Protein AF-A0A0S8KCH9-F1 (afdb_monomer_lite)

Foldseek 3Di:
DDCPQAFDFDAQQAAPRHTWTWAGPFKDWPVVDKDALPPPFFFWKKWKKKFWAAQQFAAAFWWWFKFLDPVDRDLLGTWGWTQHCPDPHRAIFTGHDNPVLVCRARGHGFKHFDRGHHRFMKMKMWIWTDDDLQKTKIKIWIFTADSVRDTDDTRIIGIDGMLVPFPCDHNGRRDRSSNRPRPIMTIMIHRNDNDRNRMGDTDMDGDTHDQADKAAEAWEEADAWDTWAWPPQEDVSDDGRIYHQQDKIKTADTGGDPQKFF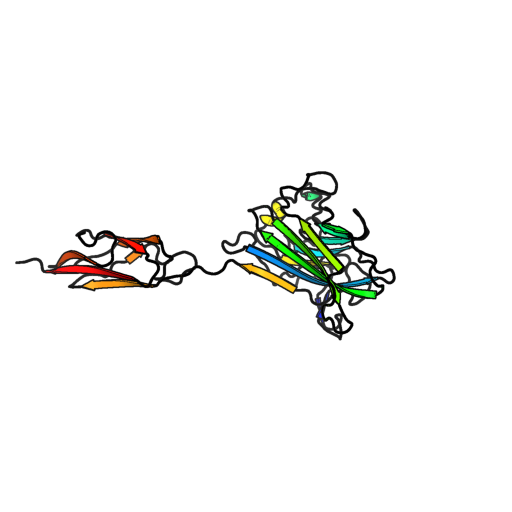QAKPQFPGRRDRDRITIHRHHPYHTYMYTYMDGDDD

Sequence (298 aa):
MTDDNGSNVEAGIGVAGSTGVADGQWIFTWVAQPFDWNAADFVGVNFQADFQTDGSGHFDDDRVGWMIRDDDNSSDHIFGVQMDPGGSGYNIEAYWDGDTFGDDGGRTSIVDLPTLSANAWYRLRAEITKLTATSARIDVSLTELDGSGNPGAVVASGSIPDTDLLPDTPGEEIPNPGYFTATTIWPAYKNYQAIAGAADNACYEVVTSAPPTCYALTLGHTGQGSDPLATPANSTGCAAGEYVSGEEIQLSGAVPDAGWHIDSWTGTDNDSSTADSNTVTMPASAHAAAVNYTEIPP

Secondary structure (DSSP, 8-state):
----SS--EEETSSGGG-EEE---SS-EE-TTS-B-TT-TTEEEEEEEEEEE--TTS---SEEEEEES-SS---GGGEEEEEEESSTT-SEEEEEEEETTTTEEEE--EEEE---PPTT-EEEEEEEEEE-SSS-EEEEEEEEEE-TTS-EEEEEEEEEES-GGGS--BTTBPPPPTHHHH-S-BEEEEE--SSSTT-EEEEEEEEEEPPPPPEEEEEEEEESSBPPPEEESSS-TTSPTTEEETT-EEEEE---BPTTEEEEEEESSTTTT--SS-EEEE--SS-EEEEEEEEEPP-

Structure (mmCIF, N/CA/C/O backbone):
data_AF-A0A0S8KCH9-F1
#
_entry.id   AF-A0A0S8KCH9-F1
#
loop_
_atom_site.group_PDB
_atom_site.id
_atom_site.type_symbol
_atom_site.label_atom_id
_atom_site.label_alt_id
_atom_site.label_comp_id
_atom_site.labe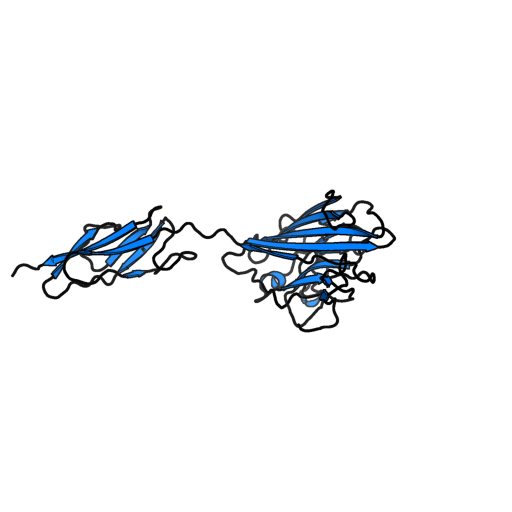l_asym_id
_atom_site.label_entity_id
_atom_site.label_seq_id
_atom_site.pdbx_PDB_ins_code
_atom_site.Cartn_x
_atom_site.Cartn_y
_atom_site.Cartn_z
_atom_site.occupancy
_atom_site.B_iso_or_equiv
_atom_site.auth_seq_id
_atom_site.auth_comp_id
_atom_site.auth_asym_id
_atom_site.auth_atom_id
_atom_site.pdbx_PDB_model_num
ATOM 1 N N . MET A 1 1 ? -12.793 1.872 -18.825 1.00 43.81 1 MET A N 1
ATOM 2 C CA . MET A 1 1 ? -12.414 2.285 -20.188 1.00 43.81 1 MET A CA 1
ATOM 3 C C . MET A 1 1 ? -12.982 3.670 -20.396 1.00 43.81 1 MET A C 1
ATOM 5 O O . MET A 1 1 ? -14.180 3.792 -20.621 1.00 43.81 1 MET A O 1
ATOM 9 N N . THR A 1 2 ? -12.128 4.669 -20.255 1.00 38.78 2 THR A N 1
ATOM 10 C CA . THR A 1 2 ? -12.215 5.948 -20.958 1.00 38.78 2 THR A CA 1
ATOM 11 C C . THR A 1 2 ? -10.880 6.064 -21.683 1.00 38.78 2 THR A C 1
ATOM 13 O O . THR A 1 2 ? -9.823 5.851 -21.095 1.00 38.78 2 THR A O 1
ATOM 16 N N . ASP A 1 3 ? -10.975 6.179 -22.999 1.00 49.19 3 ASP A N 1
ATOM 17 C CA . ASP A 1 3 ? -9.914 6.162 -23.994 1.00 49.19 3 ASP A CA 1
ATOM 18 C C . ASP A 1 3 ? -9.454 7.594 -24.274 1.00 49.19 3 ASP A C 1
ATOM 20 O O . ASP A 1 3 ? -9.648 8.125 -25.363 1.00 49.19 3 ASP A O 1
ATOM 24 N N . ASP A 1 4 ? -8.821 8.243 -23.301 1.00 43.50 4 ASP A N 1
ATOM 25 C CA . ASP A 1 4 ? -8.231 9.564 -23.532 1.00 43.50 4 ASP A CA 1
ATOM 26 C C . ASP A 1 4 ? -6.887 9.439 -24.253 1.00 43.50 4 ASP A C 1
ATOM 28 O O . ASP A 1 4 ? -5.846 9.730 -23.679 1.00 43.50 4 ASP A O 1
ATOM 32 N N . ASN A 1 5 ? -6.893 8.970 -25.509 1.00 47.81 5 ASN A N 1
ATOM 33 C CA . ASN A 1 5 ? -5.774 8.980 -26.471 1.00 47.81 5 ASN A CA 1
ATOM 34 C C . ASN A 1 5 ? -4.389 8.476 -25.987 1.00 47.81 5 ASN A C 1
ATOM 36 O O . ASN A 1 5 ? -3.420 8.597 -26.737 1.00 47.81 5 ASN A O 1
ATOM 40 N N . GLY A 1 6 ? -4.263 7.938 -24.775 1.00 53.25 6 GLY A N 1
ATOM 41 C CA . GLY A 1 6 ? -3.028 7.436 -24.189 1.00 53.25 6 GLY A CA 1
ATOM 42 C C . GLY A 1 6 ? -2.731 6.000 -24.571 1.00 53.25 6 GLY A C 1
ATOM 43 O O . GLY A 1 6 ? -3.467 5.376 -25.338 1.00 53.25 6 GLY A O 1
ATOM 44 N N . SER A 1 7 ? -1.621 5.493 -24.035 1.00 57.47 7 SER A N 1
ATOM 45 C CA . SER A 1 7 ? -1.246 4.082 -24.143 1.00 57.47 7 SER A CA 1
ATOM 46 C C . SER A 1 7 ? -2.452 3.203 -23.758 1.00 57.47 7 SER A C 1
ATOM 48 O O . SER A 1 7 ? -3.098 3.444 -22.738 1.00 57.47 7 SER A O 1
ATOM 50 N N . ASN A 1 8 ? -2.805 2.209 -24.576 1.00 65.00 8 ASN A N 1
ATOM 51 C CA . ASN A 1 8 ? -3.964 1.335 -24.342 1.00 65.00 8 ASN A CA 1
ATOM 52 C C . ASN A 1 8 ? -3.518 -0.085 -23.999 1.00 65.00 8 ASN A C 1
ATOM 54 O O . ASN A 1 8 ? -2.511 -0.569 -24.506 1.00 65.00 8 ASN A O 1
ATOM 58 N N . VAL A 1 9 ? -4.293 -0.791 -23.176 1.00 67.50 9 VAL A N 1
ATOM 59 C CA . VAL A 1 9 ? -4.067 -2.224 -22.948 1.00 67.50 9 VAL A CA 1
ATOM 60 C C . VAL A 1 9 ? -4.644 -3.006 -24.122 1.00 67.50 9 VAL A C 1
ATOM 62 O O . VAL A 1 9 ? -5.864 -3.057 -24.298 1.00 67.50 9 VAL A O 1
ATOM 65 N N . GLU A 1 10 ? -3.779 -3.634 -24.914 1.00 67.69 10 GLU A N 1
ATOM 66 C CA . GLU A 1 10 ? -4.179 -4.385 -26.105 1.00 67.69 10 GLU A CA 1
ATOM 67 C C . GLU A 1 10 ? -3.773 -5.857 -25.989 1.00 67.69 10 GLU A C 1
ATOM 69 O O . GLU A 1 10 ? -2.685 -6.213 -25.537 1.00 67.69 10 GLU A O 1
ATOM 74 N N . ALA A 1 11 ? -4.670 -6.753 -26.400 1.00 69.25 11 ALA A N 1
ATOM 75 C CA . ALA A 1 11 ? -4.361 -8.175 -26.466 1.00 69.25 11 ALA A CA 1
ATOM 76 C C . ALA A 1 11 ? -3.477 -8.466 -27.688 1.00 69.25 11 ALA A C 1
ATOM 78 O O . ALA A 1 11 ? -3.799 -8.045 -28.798 1.00 69.25 11 ALA A O 1
ATOM 79 N N . GLY A 1 12 ? -2.415 -9.251 -27.510 1.00 67.62 12 GLY A N 1
ATOM 80 C CA . GLY A 1 12 ? -1.571 -9.717 -28.610 1.00 67.62 12 GLY A CA 1
ATOM 81 C C . GLY A 1 12 ? -0.370 -8.832 -28.935 1.00 67.62 12 GLY A C 1
ATOM 82 O O . GLY A 1 12 ? 0.409 -9.215 -29.807 1.00 67.62 12 GLY A O 1
ATOM 83 N N . ILE A 1 13 ? -0.209 -7.690 -28.259 1.00 68.19 13 ILE A N 1
ATOM 84 C CA . ILE A 1 13 ? 0.935 -6.788 -28.462 1.00 68.19 13 ILE A CA 1
ATOM 85 C C . ILE A 1 13 ? 2.081 -7.037 -27.477 1.00 68.19 13 ILE A C 1
ATOM 87 O O . ILE A 1 13 ? 3.176 -6.543 -27.707 1.00 68.19 13 ILE A O 1
ATOM 91 N N . GLY A 1 14 ? 1.852 -7.791 -26.401 1.00 62.06 14 GLY A N 1
ATOM 92 C CA . GLY A 1 14 ? 2.898 -8.158 -25.453 1.00 62.06 14 GLY A CA 1
ATOM 93 C C . GLY A 1 14 ? 3.724 -9.364 -25.919 1.00 62.06 14 GLY A C 1
ATOM 94 O O . GLY A 1 14 ? 3.504 -9.949 -26.991 1.00 62.06 14 GLY A O 1
ATOM 95 N N . VAL A 1 15 ? 4.696 -9.765 -25.102 1.00 61.81 15 VAL A N 1
ATOM 96 C CA . VAL A 1 15 ? 5.619 -10.865 -25.394 1.00 61.81 15 VAL A CA 1
ATOM 97 C C . VAL A 1 15 ? 4.848 -12.156 -25.676 1.00 61.81 15 VAL A C 1
ATOM 99 O O . VAL A 1 15 ? 3.951 -12.567 -24.945 1.00 61.81 15 VAL A O 1
ATOM 102 N N . ALA A 1 16 ? 5.206 -12.828 -26.773 1.00 64.19 16 ALA A N 1
ATOM 103 C CA . ALA A 1 16 ? 4.545 -14.052 -27.236 1.00 64.19 16 ALA A CA 1
ATOM 104 C C . ALA A 1 16 ? 3.019 -13.916 -27.471 1.00 64.19 16 ALA A C 1
ATOM 106 O O . ALA A 1 16 ? 2.307 -14.923 -27.491 1.00 64.19 16 ALA A O 1
ATOM 107 N N . GLY A 1 17 ? 2.521 -12.695 -27.702 1.00 63.19 17 GLY A N 1
ATOM 108 C CA . GLY A 1 17 ? 1.103 -12.418 -27.935 1.00 63.19 17 GLY A CA 1
ATOM 109 C C . GLY A 1 17 ? 0.279 -12.273 -26.652 1.00 63.19 17 GLY A C 1
ATOM 110 O O . GLY A 1 17 ? -0.940 -12.460 -26.693 1.00 63.19 17 GLY A O 1
ATOM 111 N N . SER A 1 18 ? 0.923 -11.971 -25.522 1.00 69.38 18 SER A N 1
ATOM 112 C CA . SER A 1 18 ? 0.260 -11.558 -24.282 1.00 69.38 18 SER A CA 1
ATOM 113 C C . SER A 1 18 ? -0.429 -10.192 -24.437 1.00 69.38 18 SER A C 1
ATOM 115 O O . SER A 1 18 ? -0.373 -9.528 -25.479 1.00 69.38 18 SER A O 1
ATOM 117 N N . THR A 1 19 ? -1.148 -9.791 -23.394 1.00 71.50 19 THR A N 1
ATOM 118 C CA . THR A 1 19 ? -1.750 -8.463 -23.297 1.00 71.50 19 THR A CA 1
ATOM 119 C C . THR A 1 19 ? -0.693 -7.463 -22.838 1.00 71.50 19 THR A C 1
ATOM 121 O O . THR A 1 19 ? -0.262 -7.554 -21.695 1.00 71.50 19 THR A O 1
ATOM 124 N N . GLY A 1 20 ? -0.319 -6.517 -23.699 1.00 70.12 20 GLY A N 1
ATOM 125 C CA . GLY A 1 20 ? 0.686 -5.493 -23.399 1.00 70.12 20 GLY A CA 1
ATOM 126 C C . GLY A 1 20 ? 0.089 -4.092 -23.262 1.00 70.12 20 GLY A C 1
ATOM 127 O O . GLY A 1 20 ? -1.125 -3.901 -23.393 1.00 70.12 20 GLY A O 1
ATOM 128 N N . VAL A 1 21 ? 0.958 -3.113 -23.018 1.00 72.12 21 VAL A N 1
ATOM 129 C CA . VAL A 1 21 ? 0.624 -1.682 -23.021 1.00 72.12 21 VAL A CA 1
ATOM 130 C C . VAL A 1 21 ? 1.126 -1.089 -24.339 1.00 72.12 21 VAL A C 1
ATOM 132 O O . VAL A 1 21 ? 2.324 -1.117 -24.622 1.00 72.12 21 VAL A O 1
ATOM 135 N N . ALA A 1 22 ? 0.199 -0.614 -25.172 1.00 63.81 22 ALA A N 1
ATOM 136 C CA . ALA A 1 22 ? 0.500 -0.029 -26.475 1.00 63.81 22 ALA A CA 1
ATOM 137 C C . ALA A 1 22 ? 1.368 1.221 -26.320 1.00 63.81 22 ALA A C 1
ATOM 139 O O . ALA A 1 22 ? 1.319 1.884 -25.286 1.00 63.81 22 ALA A O 1
ATOM 140 N N . ASP A 1 23 ? 2.149 1.541 -27.348 1.00 64.75 23 ASP A N 1
ATOM 141 C CA . ASP A 1 23 ? 2.894 2.791 -27.394 1.00 64.75 23 ASP A CA 1
ATOM 142 C C . ASP A 1 23 ? 1.933 3.985 -27.408 1.00 64.75 23 ASP A C 1
ATOM 144 O O . ASP A 1 23 ? 0.861 3.955 -28.020 1.00 64.75 23 ASP A O 1
ATOM 148 N N . GLY A 1 24 ? 2.304 5.053 -26.711 1.00 64.31 24 GLY A N 1
ATOM 149 C CA . GLY A 1 24 ? 1.453 6.226 -26.624 1.00 64.31 24 GLY A CA 1
ATOM 150 C C . GLY A 1 24 ? 2.170 7.434 -26.051 1.00 64.31 24 GLY A C 1
ATOM 151 O O . GLY A 1 24 ? 2.960 7.349 -25.116 1.00 64.31 24 GLY A O 1
ATOM 152 N N . GLN A 1 25 ? 1.828 8.608 -26.581 1.00 67.06 25 GLN A N 1
ATOM 153 C CA . GLN A 1 25 ? 2.336 9.878 -26.061 1.00 67.06 25 GLN A CA 1
ATOM 154 C C . GLN A 1 25 ? 1.872 10.143 -24.614 1.00 67.06 25 GLN A C 1
ATOM 156 O O . GLN A 1 25 ? 2.525 10.898 -23.891 1.00 67.06 25 GLN A O 1
ATOM 161 N N . TRP A 1 26 ? 0.776 9.509 -24.181 1.00 75.56 26 TRP A N 1
ATOM 162 C CA . TRP A 1 26 ? 0.127 9.758 -22.892 1.00 75.56 26 TRP A CA 1
ATOM 163 C C . TRP A 1 26 ? 0.057 8.506 -22.013 1.00 75.56 26 TRP A C 1
ATOM 165 O O . TRP A 1 26 ? 0.137 7.371 -22.499 1.00 75.56 26 TRP A O 1
ATOM 175 N N . ILE A 1 27 ? -0.091 8.744 -20.709 1.00 83.69 27 ILE A N 1
ATOM 176 C CA . ILE A 1 27 ? -0.168 7.728 -19.656 1.00 83.69 27 ILE A CA 1
ATOM 177 C C . ILE A 1 27 ? -1.396 6.817 -19.844 1.00 83.69 27 ILE A C 1
ATOM 179 O O . ILE A 1 27 ? -2.477 7.272 -20.218 1.00 83.69 27 ILE A O 1
ATOM 183 N N . PHE A 1 28 ? -1.229 5.521 -19.585 1.00 85.56 28 PHE A N 1
ATOM 184 C CA . PHE A 1 28 ? -2.321 4.571 -19.389 1.00 85.56 28 PHE A CA 1
ATOM 185 C C . PHE A 1 28 ? -2.757 4.600 -17.920 1.00 85.56 28 PHE A C 1
ATOM 187 O O . PHE A 1 28 ? -1.944 4.310 -17.044 1.00 85.56 28 PHE A O 1
ATOM 194 N N . THR A 1 29 ? -4.040 4.859 -17.656 1.00 88.69 29 THR A N 1
ATOM 195 C CA . THR A 1 29 ? -4.627 4.810 -16.305 1.00 88.69 29 THR A CA 1
ATOM 196 C C . THR A 1 29 ? -5.511 3.574 -16.144 1.00 88.69 29 THR A C 1
ATOM 198 O O . THR A 1 29 ? -6.512 3.399 -16.848 1.00 88.69 29 THR A O 1
ATOM 201 N N . TRP A 1 30 ? -5.204 2.712 -15.173 1.00 89.12 30 TRP A N 1
ATOM 202 C CA . TRP A 1 30 ? -5.966 1.491 -14.911 1.00 89.12 30 TRP A CA 1
ATOM 203 C C . TRP A 1 30 ? -7.210 1.769 -14.053 1.00 89.12 30 TRP A C 1
ATOM 205 O O . TRP A 1 30 ? -7.342 1.320 -12.916 1.00 89.12 30 TRP A O 1
ATOM 215 N N . VAL A 1 31 ? -8.188 2.465 -14.637 1.00 88.81 31 VAL A N 1
ATOM 216 C CA . VAL A 1 31 ? -9.390 2.969 -13.936 1.00 88.81 31 VAL A CA 1
ATOM 217 C C . VAL A 1 31 ? -10.252 1.894 -13.258 1.00 88.81 31 VAL A C 1
ATOM 219 O O . VAL A 1 31 ? -11.018 2.180 -12.344 1.00 88.81 31 VAL A O 1
ATOM 222 N N . ALA A 1 32 ? -10.136 0.637 -13.697 1.00 87.19 32 ALA A N 1
ATOM 223 C CA . ALA A 1 32 ? -10.852 -0.499 -13.111 1.00 87.19 32 ALA A CA 1
ATOM 224 C C . ALA A 1 32 ? -10.260 -0.981 -11.773 1.00 87.19 32 ALA A C 1
ATOM 226 O O . ALA A 1 32 ? -10.835 -1.873 -11.152 1.00 87.19 32 ALA A O 1
ATOM 227 N N . GLN A 1 33 ? -9.115 -0.434 -11.365 1.00 90.75 33 GLN A N 1
ATOM 228 C CA . GLN A 1 33 ? -8.312 -0.890 -10.235 1.00 90.75 33 GLN A CA 1
ATOM 229 C C . GLN A 1 33 ? -7.955 0.266 -9.278 1.00 90.75 33 GLN A C 1
ATOM 231 O O . GLN A 1 33 ? -6.778 0.481 -8.992 1.00 90.75 33 GLN A O 1
ATOM 236 N N . PRO A 1 34 ? -8.938 1.055 -8.796 1.00 94.50 34 PRO A N 1
ATOM 237 C CA . PRO A 1 34 ? -8.655 2.137 -7.862 1.00 94.50 34 PRO A CA 1
ATOM 238 C C . PRO A 1 34 ? -8.107 1.605 -6.535 1.00 94.50 34 PRO A C 1
ATOM 240 O O . PRO A 1 34 ? -8.467 0.513 -6.089 1.00 94.50 34 PRO A O 1
ATOM 243 N N . PHE A 1 35 ? -7.307 2.421 -5.861 1.00 94.75 35 PHE A N 1
ATOM 244 C CA . PHE A 1 35 ? -6.928 2.218 -4.466 1.00 94.75 35 PHE A CA 1
ATOM 245 C C . PHE A 1 35 ? -6.977 3.545 -3.698 1.00 94.75 35 PHE A C 1
ATOM 247 O O . PHE A 1 35 ? -7.171 4.609 -4.287 1.00 94.75 35 PHE A O 1
ATOM 254 N N . ASP A 1 36 ? -6.876 3.468 -2.371 1.00 94.75 36 ASP A N 1
ATOM 255 C CA . ASP A 1 36 ? -6.976 4.621 -1.476 1.00 94.75 36 ASP A CA 1
ATOM 256 C C . ASP A 1 36 ? -5.762 4.660 -0.548 1.00 94.75 36 ASP A C 1
ATOM 258 O O . ASP A 1 36 ? -5.605 3.809 0.331 1.00 94.75 36 ASP A O 1
ATOM 262 N N . TRP A 1 37 ? -4.918 5.676 -0.732 1.00 96.31 37 TRP A N 1
ATOM 263 C CA . TRP A 1 37 ? -3.769 5.941 0.133 1.00 96.31 37 TRP A CA 1
ATOM 264 C C . TRP A 1 37 ? -4.177 6.102 1.601 1.00 96.31 37 TRP A C 1
ATOM 266 O O . TRP A 1 37 ? -3.407 5.786 2.508 1.00 96.31 37 TRP A O 1
ATOM 276 N N . ASN A 1 38 ? -5.385 6.602 1.856 1.00 93.12 38 ASN A N 1
ATOM 277 C CA . ASN A 1 38 ? -5.895 6.942 3.178 1.00 93.12 38 ASN A CA 1
ATOM 278 C C . ASN A 1 38 ? -6.713 5.818 3.822 1.00 93.12 38 ASN A C 1
ATOM 280 O O . ASN A 1 38 ? -7.171 5.991 4.956 1.00 93.12 38 ASN A O 1
ATOM 284 N N . ALA A 1 39 ? -6.834 4.656 3.169 1.00 91.88 39 ALA A N 1
ATOM 285 C CA . ALA A 1 39 ? -7.411 3.477 3.797 1.00 91.88 39 ALA A CA 1
ATOM 286 C C . ALA A 1 39 ? -6.621 3.108 5.067 1.00 91.88 39 ALA A C 1
ATOM 288 O O . ALA A 1 39 ? -5.390 3.183 5.113 1.00 91.88 39 ALA A O 1
ATOM 289 N N . ALA A 1 40 ? -7.347 2.746 6.129 1.00 87.56 40 ALA A N 1
ATOM 290 C CA . ALA A 1 40 ? -6.775 2.563 7.465 1.00 87.56 40 ALA A CA 1
ATOM 291 C C . ALA A 1 40 ? -5.749 1.420 7.539 1.00 87.56 40 ALA A C 1
ATOM 293 O O . ALA A 1 40 ? -4.864 1.438 8.391 1.00 87.56 40 ALA A O 1
ATOM 294 N N . ASP A 1 41 ? -5.873 0.436 6.654 1.00 89.94 41 ASP A N 1
ATOM 295 C CA . ASP A 1 41 ? -5.004 -0.727 6.541 1.00 89.94 41 ASP A CA 1
ATOM 296 C C . ASP A 1 41 ? -3.953 -0.598 5.429 1.00 89.94 41 ASP A C 1
ATOM 298 O O . ASP A 1 41 ? -3.140 -1.511 5.290 1.00 89.94 41 ASP A O 1
ATOM 302 N N . PHE A 1 42 ? -3.924 0.502 4.668 1.00 94.31 42 PHE A N 1
ATOM 303 C CA . PHE A 1 42 ? -2.964 0.707 3.582 1.00 94.31 42 PHE A CA 1
ATOM 304 C C . PHE A 1 42 ? -1.541 0.912 4.120 1.00 94.31 42 PHE A C 1
ATOM 306 O O . PHE A 1 42 ? -1.284 1.812 4.924 1.00 94.31 42 PHE A O 1
ATOM 313 N N . VAL A 1 43 ? -0.606 0.092 3.640 1.00 97.25 43 VAL A N 1
ATOM 314 C CA . VAL A 1 43 ? 0.823 0.129 3.999 1.00 97.25 43 VAL A CA 1
ATOM 315 C C . VAL A 1 43 ? 1.680 0.600 2.826 1.00 97.25 43 VAL A C 1
ATOM 317 O O . VAL A 1 43 ? 2.713 1.233 3.034 1.00 97.25 43 VAL A O 1
ATOM 320 N N . GLY A 1 44 ? 1.269 0.325 1.593 1.00 97.75 44 GLY A N 1
ATOM 321 C CA . GLY A 1 44 ? 2.012 0.719 0.405 1.00 97.75 44 GLY A CA 1
ATOM 322 C C . GLY A 1 44 ? 1.429 0.125 -0.866 1.00 97.75 44 GLY A C 1
ATOM 323 O O . GLY A 1 44 ? 0.388 -0.531 -0.852 1.00 97.75 44 GLY A O 1
ATOM 324 N N . VAL A 1 45 ? 2.120 0.338 -1.975 1.00 98.25 45 VAL A N 1
ATOM 325 C CA . VAL A 1 45 ? 1.773 -0.214 -3.280 1.00 98.25 45 VAL A CA 1
ATOM 326 C C . VAL A 1 45 ? 3.045 -0.562 -4.043 1.00 98.25 45 VAL A C 1
ATOM 328 O O . VAL A 1 45 ? 4.001 0.210 -4.073 1.00 98.25 45 VAL A O 1
ATOM 331 N N . ASN A 1 46 ? 3.057 -1.736 -4.660 1.00 98.12 46 ASN A N 1
ATOM 332 C CA . ASN A 1 46 ? 4.125 -2.166 -5.547 1.00 98.12 46 ASN A CA 1
ATOM 333 C C . ASN A 1 46 ? 3.648 -2.016 -6.986 1.00 98.12 46 ASN A C 1
ATOM 335 O O . ASN A 1 46 ? 2.586 -2.529 -7.324 1.00 98.12 46 ASN A O 1
ATOM 339 N N . PHE A 1 47 ? 4.448 -1.387 -7.836 1.00 97.94 47 PHE A N 1
ATOM 340 C CA . PHE A 1 47 ? 4.245 -1.339 -9.278 1.00 97.94 47 PHE A CA 1
ATOM 341 C C . PHE A 1 47 ? 5.322 -2.143 -9.991 1.00 97.94 47 PHE A C 1
ATOM 343 O O . PHE A 1 47 ? 6.475 -2.205 -9.557 1.00 97.94 47 PHE A O 1
ATOM 350 N N . GLN A 1 48 ? 4.948 -2.746 -11.111 1.00 95.56 48 GLN A N 1
ATOM 351 C CA . GLN A 1 48 ? 5.848 -3.475 -11.985 1.00 95.56 48 GLN A CA 1
ATOM 352 C C . GLN A 1 48 ? 5.396 -3.337 -13.435 1.00 95.56 48 GLN A C 1
ATOM 354 O O . GLN A 1 48 ? 4.203 -3.431 -13.716 1.00 95.56 48 GLN A O 1
ATOM 359 N N . ALA A 1 49 ? 6.346 -3.195 -14.349 1.00 93.25 49 ALA A N 1
ATOM 360 C CA . ALA A 1 49 ? 6.135 -3.429 -15.771 1.00 93.25 49 ALA A CA 1
ATOM 361 C C . ALA A 1 49 ? 7.446 -3.885 -16.423 1.00 93.25 49 ALA A C 1
ATOM 363 O O . ALA A 1 49 ? 8.540 -3.569 -15.943 1.00 93.25 49 ALA A O 1
ATOM 364 N N . ASP A 1 50 ? 7.319 -4.651 -17.498 1.00 93.38 50 ASP A N 1
ATOM 365 C CA . ASP A 1 50 ? 8.437 -5.051 -18.338 1.00 93.38 50 ASP A CA 1
ATOM 366 C C . ASP A 1 50 ? 8.537 -4.062 -19.498 1.00 93.38 50 ASP A C 1
ATOM 368 O O . ASP A 1 50 ? 7.537 -3.814 -20.165 1.00 93.38 50 ASP A O 1
ATOM 372 N N . PHE A 1 51 ? 9.727 -3.520 -19.736 1.00 92.62 51 PHE A N 1
ATOM 373 C CA . PHE A 1 51 ? 10.023 -2.554 -20.789 1.00 92.62 51 PHE A CA 1
ATOM 374 C C . PHE A 1 51 ? 11.166 -3.052 -21.672 1.00 92.62 51 PHE A C 1
ATOM 376 O O . PHE A 1 51 ? 12.120 -3.674 -21.190 1.00 92.62 51 PHE A O 1
ATOM 383 N N . GLN A 1 52 ? 11.092 -2.753 -22.963 1.00 91.38 52 GLN A N 1
ATOM 384 C CA . GLN A 1 52 ? 12.158 -3.018 -23.918 1.00 91.38 52 GLN A CA 1
ATOM 385 C C . GLN A 1 52 ? 12.970 -1.746 -24.180 1.00 91.38 52 GLN A C 1
ATOM 387 O O . GLN A 1 52 ? 12.409 -0.701 -24.490 1.00 91.38 52 GLN A O 1
ATOM 392 N N . THR A 1 53 ? 14.297 -1.842 -24.104 1.00 91.88 53 THR A N 1
ATOM 393 C CA . THR A 1 53 ? 15.195 -0.755 -24.516 1.00 91.88 53 THR A CA 1
ATOM 394 C C . THR A 1 53 ? 15.203 -0.560 -26.032 1.00 91.88 53 THR A C 1
ATOM 396 O O . THR A 1 53 ? 14.969 -1.495 -26.801 1.00 91.88 53 THR A O 1
ATOM 399 N N . ASP A 1 54 ? 15.571 0.636 -26.485 1.00 88.50 54 ASP A N 1
ATOM 400 C CA . ASP A 1 54 ? 15.749 0.942 -27.903 1.00 88.50 54 ASP A CA 1
ATOM 401 C C . ASP A 1 54 ? 16.988 0.249 -28.522 1.00 88.50 54 ASP A C 1
ATOM 403 O O . ASP A 1 54 ? 17.744 -0.494 -27.882 1.00 88.50 54 ASP A O 1
ATOM 407 N N . GLY A 1 55 ? 17.252 0.535 -29.802 1.00 89.81 55 GLY A N 1
ATOM 408 C CA . GLY A 1 55 ? 18.436 0.041 -30.515 1.00 89.81 55 GLY A CA 1
ATOM 409 C C . GLY A 1 55 ? 19.786 0.523 -29.962 1.00 89.81 55 GLY A C 1
ATOM 410 O O . GLY A 1 55 ? 20.823 0.000 -30.376 1.00 89.81 55 GLY A O 1
ATOM 411 N N . SER A 1 56 ? 19.780 1.488 -29.044 1.00 89.81 56 SER A N 1
ATOM 412 C CA . SER A 1 56 ? 20.949 2.035 -28.354 1.00 89.81 56 SER A CA 1
ATOM 413 C C . SER A 1 56 ? 21.082 1.524 -26.914 1.00 89.81 56 SER A C 1
ATOM 415 O O . SER A 1 56 ? 22.118 1.764 -26.300 1.00 89.81 56 SER A O 1
ATOM 417 N N . GLY A 1 57 ? 20.091 0.791 -26.397 1.00 91.56 57 GLY A N 1
ATOM 418 C CA . GLY A 1 57 ? 20.066 0.324 -25.012 1.00 91.56 57 GLY A CA 1
ATOM 419 C C . GLY A 1 57 ? 19.507 1.357 -24.034 1.00 91.56 57 GLY A C 1
ATOM 420 O O . GLY A 1 57 ? 19.941 1.392 -22.887 1.00 91.56 57 GLY A O 1
ATOM 421 N N . HIS A 1 58 ? 18.577 2.210 -24.459 1.00 90.50 58 HIS A N 1
ATOM 422 C CA . HIS A 1 58 ? 17.974 3.234 -23.608 1.00 90.50 58 HIS A CA 1
ATOM 423 C C . HIS A 1 58 ? 16.461 3.053 -23.487 1.00 90.50 58 HIS A C 1
ATOM 425 O O . HIS A 1 58 ? 15.802 2.638 -24.441 1.00 90.50 58 HIS A O 1
ATOM 431 N N . PHE A 1 59 ? 15.935 3.383 -22.309 1.00 90.81 59 PHE A N 1
ATOM 432 C CA . PHE A 1 59 ? 14.523 3.721 -22.117 1.00 90.81 59 PHE A CA 1
ATOM 433 C C . PHE A 1 59 ? 14.280 5.157 -22.575 1.00 90.81 59 PHE A C 1
ATOM 435 O O . PHE A 1 59 ? 15.243 5.882 -22.831 1.00 90.81 59 PHE A O 1
ATOM 442 N N . ASP A 1 60 ? 13.023 5.551 -22.726 1.00 85.56 60 ASP A N 1
ATOM 443 C CA . ASP A 1 60 ? 12.671 6.929 -23.072 1.00 85.56 60 ASP A CA 1
ATOM 444 C C . ASP A 1 60 ? 11.305 7.244 -22.478 1.00 85.56 60 ASP A C 1
ATOM 446 O O . ASP A 1 60 ? 10.306 6.727 -22.962 1.00 85.56 60 ASP A O 1
ATOM 450 N N . ASP A 1 61 ? 11.273 8.063 -21.425 1.00 86.12 61 ASP A N 1
ATOM 451 C CA . ASP A 1 61 ? 10.047 8.583 -20.812 1.00 86.12 61 ASP A CA 1
ATOM 452 C C . ASP A 1 61 ? 9.061 7.487 -20.307 1.00 86.12 61 ASP A C 1
ATOM 454 O O . ASP A 1 61 ? 7.847 7.706 -20.199 1.00 86.12 61 ASP A O 1
ATOM 458 N N . ASP A 1 62 ? 9.594 6.310 -19.949 1.00 89.44 62 ASP A N 1
ATOM 459 C CA . ASP A 1 62 ? 8.858 5.117 -19.505 1.00 89.44 62 ASP A CA 1
ATOM 460 C C . ASP A 1 62 ? 8.554 5.174 -18.001 1.00 89.44 62 ASP A C 1
ATOM 462 O O . ASP A 1 62 ? 9.442 5.442 -17.189 1.00 89.44 62 ASP A O 1
ATOM 466 N N . ARG A 1 63 ? 7.297 4.939 -17.599 1.00 91.12 63 ARG A N 1
ATOM 467 C CA . ARG A 1 63 ? 6.817 5.267 -16.241 1.00 91.12 63 ARG A CA 1
ATOM 468 C C . ARG A 1 63 ? 5.972 4.182 -15.596 1.00 91.12 63 ARG A C 1
ATOM 470 O O . ARG A 1 63 ? 5.173 3.525 -16.265 1.00 91.12 63 ARG A O 1
ATOM 477 N N . VAL A 1 64 ? 6.063 4.104 -14.268 1.00 95.19 64 VAL A N 1
ATOM 478 C CA . VAL A 1 64 ? 5.109 3.394 -13.401 1.00 95.19 64 VAL A CA 1
ATOM 479 C C . VAL A 1 64 ? 4.756 4.258 -12.189 1.00 95.19 64 VAL A C 1
ATOM 481 O O . VAL A 1 64 ? 5.620 4.934 -11.633 1.00 95.19 64 VAL A O 1
ATOM 484 N N . GLY A 1 65 ? 3.498 4.235 -11.759 1.00 96.81 65 GLY A N 1
ATOM 485 C CA . GLY A 1 65 ? 3.041 5.043 -10.629 1.00 96.81 65 GLY A CA 1
ATOM 486 C C . GLY A 1 65 ? 1.528 5.040 -10.483 1.00 96.81 65 GLY A C 1
ATOM 487 O O . GLY A 1 65 ? 0.867 4.060 -10.832 1.00 96.81 65 GLY A O 1
ATOM 488 N N . TRP A 1 66 ? 0.968 6.144 -9.996 1.00 96.75 66 TRP A N 1
ATOM 489 C CA . TRP A 1 66 ? -0.473 6.363 -9.982 1.00 96.75 66 TRP A CA 1
ATOM 490 C C . TRP A 1 66 ? -0.872 7.741 -10.487 1.00 96.75 66 TRP A C 1
ATOM 492 O O . TRP A 1 66 ? -0.144 8.718 -10.336 1.00 96.75 66 TRP A O 1
ATOM 502 N N . MET A 1 67 ? -2.080 7.798 -11.037 1.00 94.88 67 MET A N 1
ATOM 503 C CA . MET A 1 67 ? -2.777 9.033 -11.369 1.00 94.88 67 MET A CA 1
ATOM 504 C C . MET A 1 67 ? -3.744 9.409 -10.250 1.00 94.88 67 MET A C 1
ATOM 506 O O . MET A 1 67 ? -4.380 8.533 -9.655 1.00 94.88 67 MET A O 1
ATOM 510 N N . ILE A 1 68 ? -3.901 10.711 -10.005 1.00 93.88 68 ILE A N 1
ATOM 511 C CA . ILE A 1 68 ? -4.930 11.268 -9.107 1.00 93.88 68 ILE A CA 1
ATOM 512 C C . ILE A 1 68 ? -6.209 11.716 -9.827 1.00 93.88 68 ILE A C 1
ATOM 514 O O . ILE A 1 68 ? -7.118 12.260 -9.196 1.00 93.88 68 ILE A O 1
ATOM 518 N N . ARG A 1 69 ? -6.287 11.482 -11.141 1.00 90.62 69 ARG A N 1
ATOM 519 C CA . ARG A 1 69 ? -7.459 11.716 -11.995 1.00 90.62 69 ARG A CA 1
ATOM 520 C C . ARG A 1 69 ? -7.638 10.581 -13.000 1.00 90.62 69 ARG A C 1
ATOM 522 O O . ARG A 1 69 ? -6.664 9.948 -13.402 1.00 90.62 69 ARG A O 1
ATOM 529 N N . ASP A 1 70 ? -8.879 10.346 -13.410 1.00 88.25 70 ASP A N 1
ATOM 530 C CA . ASP A 1 70 ? -9.261 9.370 -14.437 1.00 88.25 70 ASP A CA 1
ATOM 531 C C . ASP A 1 70 ? -9.855 10.012 -15.706 1.00 88.25 70 ASP A C 1
ATOM 533 O O . ASP A 1 70 ? -10.207 9.297 -16.647 1.00 88.25 70 ASP A O 1
ATOM 537 N N . ASP A 1 71 ? -9.937 11.346 -15.735 1.00 85.50 71 ASP A N 1
ATOM 538 C CA . ASP A 1 71 ? -10.456 12.186 -16.824 1.00 85.50 71 ASP A CA 1
ATOM 539 C C . ASP A 1 71 ? -9.407 13.149 -17.415 1.00 85.50 71 ASP A C 1
ATOM 541 O O . ASP A 1 71 ? -9.731 14.005 -18.240 1.00 85.50 71 ASP A O 1
ATOM 545 N N . ASP A 1 72 ? -8.158 13.044 -16.957 1.00 86.00 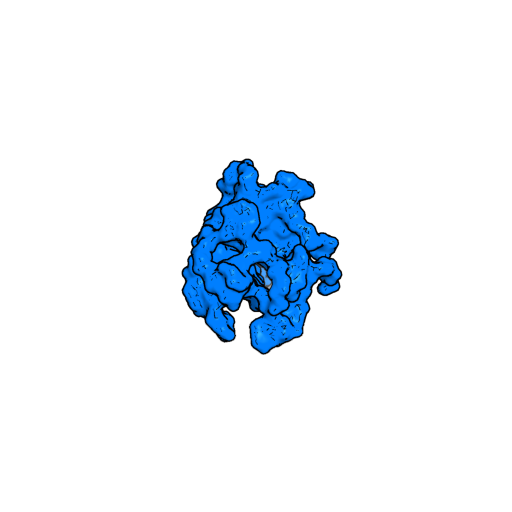72 ASP A N 1
ATOM 546 C CA . ASP A 1 72 ? -7.042 13.890 -17.370 1.00 86.00 72 ASP A CA 1
ATOM 547 C C . ASP A 1 72 ? -5.746 13.070 -17.342 1.00 86.00 72 ASP A C 1
ATOM 549 O O . ASP A 1 72 ? -5.386 12.487 -16.319 1.00 86.00 72 ASP A O 1
ATOM 553 N N . ASN A 1 73 ? -5.058 13.012 -18.482 1.00 82.56 73 ASN A N 1
ATOM 554 C CA . ASN A 1 73 ? -3.827 12.248 -18.687 1.00 82.56 73 ASN A CA 1
ATOM 555 C C . ASN A 1 73 ? -2.556 13.123 -18.614 1.00 82.56 73 ASN A C 1
ATOM 557 O O . ASN A 1 73 ? -1.476 12.655 -18.990 1.00 82.56 73 ASN A O 1
ATOM 561 N N . SER A 1 74 ? -2.684 14.375 -18.149 1.00 86.50 74 SER A N 1
ATOM 562 C CA . SER A 1 74 ? -1.566 15.295 -17.917 1.00 86.50 74 SER A CA 1
ATOM 563 C C . SER A 1 74 ? -0.548 14.718 -16.929 1.00 86.50 74 SER A C 1
ATOM 565 O O . SER A 1 74 ? -0.908 14.063 -15.947 1.00 86.50 74 SER A O 1
ATOM 567 N N . SER A 1 75 ? 0.730 15.035 -17.150 1.00 85.50 75 SER A N 1
ATOM 568 C CA . SER A 1 75 ? 1.806 14.805 -16.179 1.00 85.50 75 SER A CA 1
ATOM 569 C C . SER A 1 75 ? 1.608 15.575 -14.873 1.00 85.50 75 SER A C 1
ATOM 571 O O . SER A 1 75 ? 2.240 15.239 -13.878 1.00 85.50 75 SER A O 1
ATOM 573 N N . ASP A 1 76 ? 0.677 16.533 -14.842 1.00 87.00 76 ASP A N 1
ATOM 574 C CA . ASP A 1 76 ? 0.296 17.222 -13.613 1.00 87.00 76 ASP A CA 1
ATOM 575 C C . ASP A 1 76 ? -0.220 16.276 -12.521 1.00 87.00 76 ASP A C 1
ATOM 577 O O . ASP A 1 76 ? -0.173 16.601 -11.340 1.00 87.00 76 ASP A O 1
ATOM 581 N N . HIS A 1 77 ? -0.791 15.130 -12.901 1.00 90.62 77 HIS A N 1
ATOM 582 C CA . HIS A 1 77 ? -1.576 14.292 -11.987 1.00 90.62 77 HIS A CA 1
ATOM 583 C C . HIS A 1 77 ? -0.900 12.969 -11.645 1.00 90.62 77 HIS A C 1
ATOM 585 O O . HIS A 1 77 ? -1.547 12.106 -11.045 1.00 90.62 77 HIS A O 1
ATOM 591 N N . ILE A 1 78 ? 0.364 12.782 -12.027 1.00 92.12 78 ILE A N 1
ATOM 592 C CA . ILE A 1 78 ? 1.088 11.536 -11.784 1.00 92.12 78 ILE A CA 1
ATOM 593 C C . ILE A 1 78 ? 2.080 11.668 -10.637 1.00 92.12 78 ILE A C 1
ATOM 595 O O . ILE A 1 78 ? 2.854 12.615 -10.557 1.00 92.12 78 ILE A O 1
ATOM 599 N N . PHE A 1 79 ? 2.092 10.642 -9.795 1.00 95.38 79 PHE A N 1
ATOM 600 C CA . PHE A 1 79 ? 3.184 10.365 -8.881 1.00 95.38 79 PHE A CA 1
ATOM 601 C C . PHE A 1 79 ? 3.747 8.983 -9.195 1.00 95.38 79 PHE A C 1
ATOM 603 O O . PHE A 1 79 ? 2.996 8.009 -9.307 1.00 95.38 79 PHE A O 1
ATOM 610 N N . GLY A 1 80 ? 5.064 8.857 -9.297 1.00 95.88 80 GLY A N 1
ATOM 611 C CA . GLY A 1 80 ? 5.685 7.560 -9.516 1.00 95.88 80 GLY A CA 1
ATOM 612 C C . GLY A 1 80 ? 7.185 7.628 -9.720 1.00 95.88 80 GLY A C 1
ATOM 613 O O . GLY A 1 80 ? 7.884 8.427 -9.098 1.00 95.88 80 GLY A O 1
ATOM 614 N N . VAL A 1 81 ? 7.668 6.749 -10.591 1.00 95.75 81 VAL A N 1
ATOM 615 C CA . VAL A 1 81 ? 9.056 6.720 -11.047 1.00 95.75 81 VAL A CA 1
ATOM 616 C C . VAL A 1 81 ? 9.110 6.636 -12.564 1.00 95.75 81 VAL A C 1
ATOM 618 O O . VAL A 1 81 ? 8.182 6.140 -13.217 1.00 95.75 81 VAL A O 1
ATOM 621 N N . GLN A 1 82 ? 10.225 7.095 -13.110 1.00 92.81 82 GLN A N 1
ATOM 622 C CA . GLN A 1 82 ? 10.474 7.168 -14.536 1.00 92.81 82 GLN A CA 1
ATOM 623 C C . GLN A 1 82 ? 11.868 6.641 -14.881 1.00 92.81 82 GLN A C 1
ATOM 625 O O . GLN A 1 82 ? 12.806 6.763 -14.094 1.00 92.81 82 GLN A O 1
ATOM 630 N N . MET A 1 83 ? 11.993 6.055 -16.069 1.00 92.62 83 MET A N 1
ATOM 631 C CA . MET A 1 83 ? 13.267 5.808 -16.736 1.00 92.62 83 MET A CA 1
ATOM 632 C C . MET A 1 83 ? 13.363 6.760 -17.930 1.00 92.62 83 MET A C 1
ATOM 634 O O . MET A 1 83 ? 12.638 6.597 -18.912 1.00 92.62 83 MET A O 1
ATOM 638 N N . ASP A 1 84 ? 14.227 7.767 -17.832 1.00 80.19 84 ASP A N 1
ATOM 639 C CA . ASP A 1 84 ? 14.406 8.810 -18.849 1.00 80.19 84 ASP A CA 1
ATOM 640 C C . ASP A 1 84 ? 15.897 9.026 -19.130 1.00 80.19 84 ASP A C 1
ATOM 642 O O . ASP A 1 84 ? 16.707 8.964 -18.210 1.00 80.19 84 ASP A O 1
ATOM 646 N N . PRO A 1 85 ? 16.309 9.278 -20.377 1.00 68.00 85 PRO A N 1
ATOM 647 C CA . PRO A 1 85 ? 17.582 9.918 -20.684 1.00 68.00 85 PRO A CA 1
ATOM 648 C C . PRO A 1 85 ? 17.531 11.455 -20.588 1.00 68.00 85 PRO A C 1
ATOM 650 O O . PRO A 1 85 ? 18.585 12.099 -20.565 1.00 68.00 85 PRO A O 1
ATOM 653 N N . GLY A 1 86 ? 16.334 12.047 -20.596 1.00 62.56 86 GLY A N 1
ATOM 654 C CA . GLY A 1 86 ? 16.051 13.460 -20.360 1.00 62.56 86 GLY A CA 1
ATOM 655 C C . GLY A 1 86 ? 16.193 13.863 -18.889 1.00 62.56 86 GLY A C 1
ATOM 656 O O . GLY A 1 86 ? 16.284 13.029 -17.998 1.00 62.56 86 GLY A O 1
ATOM 657 N N . GLY A 1 87 ? 16.287 15.169 -18.624 1.00 64.25 87 GLY A N 1
ATOM 658 C CA . GLY A 1 87 ? 16.457 15.677 -17.258 1.00 64.25 87 GLY A CA 1
ATOM 659 C C . GLY A 1 87 ? 17.819 15.326 -16.646 1.00 64.25 87 GLY A C 1
ATOM 660 O O . GLY A 1 87 ? 18.837 15.926 -17.011 1.00 64.25 87 GLY A O 1
ATOM 661 N N . SER A 1 88 ? 17.824 14.395 -15.688 1.00 59.12 88 SER A N 1
ATOM 662 C CA . SER A 1 88 ? 18.967 14.055 -14.830 1.00 59.12 88 SER A CA 1
ATOM 663 C C . SER A 1 88 ? 19.941 13.018 -15.435 1.00 59.12 88 SER A C 1
ATOM 665 O O . SER A 1 88 ? 21.051 12.847 -14.923 1.00 59.12 88 SER A O 1
ATOM 667 N N . GLY A 1 89 ? 19.597 12.419 -16.583 1.00 77.31 89 GLY A N 1
ATOM 668 C CA . GLY A 1 89 ? 20.441 11.501 -17.368 1.00 77.31 89 GLY A CA 1
ATOM 669 C C . GLY A 1 89 ? 19.931 10.057 -17.339 1.00 77.31 89 GLY A C 1
ATOM 670 O O . GLY A 1 89 ? 18.894 9.807 -16.763 1.00 77.31 89 GLY A O 1
ATOM 671 N N . TYR A 1 90 ? 20.656 9.097 -17.938 1.00 89.00 90 TYR A N 1
ATOM 672 C CA . TYR A 1 90 ? 20.241 7.680 -17.999 1.00 89.00 90 TYR A CA 1
ATOM 673 C C . TYR A 1 90 ? 20.122 7.041 -16.610 1.00 89.00 90 TYR A C 1
ATOM 675 O O . TYR A 1 90 ? 21.089 6.476 -16.090 1.00 89.00 90 TYR A O 1
ATOM 683 N N . ASN A 1 91 ? 18.945 7.114 -16.006 1.00 93.38 91 ASN A N 1
ATOM 684 C CA . ASN A 1 91 ? 18.733 6.696 -14.631 1.00 93.38 91 ASN A CA 1
ATOM 685 C C . ASN A 1 91 ? 17.294 6.202 -14.405 1.00 93.38 91 ASN A C 1
ATOM 687 O O . ASN A 1 91 ? 16.465 6.157 -15.315 1.00 93.38 91 ASN A O 1
ATOM 691 N N . ILE A 1 92 ? 17.035 5.763 -13.176 1.00 95.31 92 ILE A N 1
ATOM 692 C CA . ILE A 1 92 ? 15.687 5.695 -12.621 1.00 95.31 92 ILE A CA 1
ATOM 693 C C . ILE A 1 92 ? 15.546 6.911 -11.716 1.00 95.31 92 ILE A C 1
ATOM 695 O O . ILE A 1 92 ? 16.375 7.112 -10.823 1.00 95.31 92 ILE A O 1
ATOM 699 N N . GLU A 1 93 ? 14.498 7.689 -11.919 1.00 93.81 93 GLU A N 1
ATOM 700 C CA . GLU A 1 93 ? 14.209 8.900 -11.162 1.00 93.81 93 GLU A CA 1
ATOM 701 C C . GLU A 1 93 ? 12.790 8.867 -10.591 1.00 93.81 93 GLU A C 1
ATOM 703 O O . GLU A 1 93 ? 11.921 8.119 -11.045 1.00 93.81 93 GLU A O 1
ATOM 708 N N . ALA A 1 94 ? 12.568 9.659 -9.549 1.00 93.75 94 ALA A N 1
ATOM 709 C CA . ALA A 1 94 ? 11.229 9.988 -9.089 1.00 93.75 94 ALA A CA 1
ATOM 710 C C . ALA A 1 94 ? 10.498 10.799 -10.171 1.00 93.75 94 ALA A C 1
ATOM 712 O O . ALA A 1 94 ? 11.154 11.457 -10.978 1.00 93.75 94 ALA A O 1
ATOM 713 N N . TYR A 1 95 ? 9.164 10.739 -10.199 1.00 92.50 95 TYR A N 1
ATOM 714 C CA . TYR A 1 95 ? 8.382 11.533 -11.140 1.00 92.50 95 TYR A CA 1
ATOM 715 C C . TYR A 1 95 ? 7.114 12.139 -10.538 1.00 92.50 95 TYR A C 1
ATOM 717 O O . TYR A 1 95 ? 6.176 11.412 -10.200 1.00 92.50 95 TYR A O 1
ATOM 725 N N . TRP A 1 96 ? 7.099 13.469 -10.458 1.00 91.62 96 TRP A N 1
ATOM 726 C CA . TRP A 1 96 ? 5.932 14.340 -10.286 1.00 91.62 96 TRP A CA 1
ATOM 727 C C . TRP A 1 96 ? 6.243 15.695 -10.932 1.00 91.62 96 TRP A C 1
ATOM 729 O O . TRP A 1 96 ? 7.343 16.225 -10.779 1.00 91.62 96 TRP A O 1
ATOM 739 N N . ASP A 1 97 ? 5.295 16.215 -11.705 1.00 79.62 97 ASP A N 1
ATOM 740 C CA . ASP A 1 97 ? 5.529 17.320 -12.648 1.00 79.62 97 ASP A CA 1
ATOM 741 C C . ASP A 1 97 ? 4.286 18.217 -12.730 1.00 79.62 97 ASP A C 1
ATOM 743 O O . ASP A 1 97 ? 3.732 18.503 -13.795 1.00 79.62 97 ASP A O 1
ATOM 747 N N . GLY A 1 98 ? 3.768 18.550 -11.551 1.00 75.75 98 GLY A N 1
ATOM 748 C CA . GLY A 1 98 ? 2.569 19.338 -11.345 1.00 75.75 98 GLY A CA 1
ATOM 749 C C . GLY A 1 98 ? 2.820 20.822 -11.526 1.00 75.75 98 GLY A C 1
ATOM 750 O O . GLY A 1 98 ? 2.770 21.588 -10.565 1.00 75.75 98 GLY A O 1
ATOM 751 N N . ASP A 1 99 ? 2.957 21.271 -12.770 1.00 69.19 99 ASP A N 1
ATOM 752 C CA . ASP A 1 99 ? 2.927 22.693 -13.142 1.00 69.19 99 ASP A CA 1
ATOM 753 C C . ASP A 1 99 ? 1.755 23.432 -12.467 1.00 69.19 99 ASP A C 1
ATOM 755 O O . ASP A 1 99 ? 1.882 24.533 -11.917 1.00 69.19 99 ASP A O 1
ATOM 759 N N . THR A 1 100 ? 0.581 22.797 -12.465 1.00 71.19 100 THR A N 1
ATOM 760 C CA . THR A 1 100 ? -0.642 23.322 -11.839 1.00 71.19 100 THR A CA 1
ATOM 761 C C . THR A 1 100 ? -0.652 23.251 -10.309 1.00 71.19 100 THR A C 1
ATOM 763 O O . THR A 1 100 ? -1.404 23.994 -9.667 1.00 71.19 100 THR A O 1
ATOM 766 N N . PHE A 1 101 ? 0.192 22.406 -9.721 1.00 67.31 101 PHE A N 1
ATOM 767 C CA . PHE A 1 101 ? 0.394 22.230 -8.282 1.00 67.31 101 PHE A CA 1
ATOM 768 C C . PHE A 1 101 ? 1.592 23.029 -7.741 1.00 67.31 101 PHE A C 1
ATOM 770 O O . PHE A 1 101 ? 1.726 23.172 -6.520 1.00 67.31 101 PHE A O 1
ATOM 777 N N . GLY A 1 102 ? 2.389 23.630 -8.630 1.00 63.19 102 GLY A N 1
ATOM 778 C CA . GLY A 1 102 ? 3.576 24.415 -8.309 1.00 63.19 102 GLY A CA 1
ATOM 779 C C . GLY A 1 102 ? 4.851 23.586 -8.126 1.00 63.19 102 GLY A C 1
ATOM 780 O O . GLY A 1 102 ? 5.815 24.134 -7.594 1.00 63.19 102 GLY A O 1
ATOM 781 N N . ASP A 1 103 ? 4.853 22.315 -8.539 1.00 65.00 103 ASP A N 1
ATOM 782 C CA . ASP A 1 103 ? 5.987 21.386 -8.511 1.00 65.00 103 ASP A CA 1
ATOM 783 C C . ASP A 1 103 ? 6.350 20.888 -9.928 1.00 65.00 103 ASP A C 1
ATOM 785 O O . ASP A 1 103 ? 6.007 19.785 -10.331 1.00 65.00 103 ASP A O 1
ATOM 789 N N . ASP A 1 104 ? 7.082 21.717 -10.677 1.00 65.44 104 ASP A N 1
ATOM 790 C CA . ASP A 1 104 ? 7.558 21.474 -12.060 1.00 65.44 104 ASP A CA 1
ATOM 791 C C . ASP A 1 104 ? 8.979 20.871 -12.070 1.00 65.44 104 ASP A C 1
ATOM 793 O O . ASP A 1 104 ? 9.922 21.451 -12.617 1.00 65.44 104 ASP A O 1
ATOM 797 N N . GLY A 1 105 ? 9.208 19.778 -11.332 1.00 66.38 105 GLY A N 1
ATOM 798 C CA . GLY A 1 105 ? 10.592 19.311 -11.196 1.00 66.38 105 GLY A CA 1
ATOM 799 C C . GLY A 1 105 ? 10.894 18.052 -10.406 1.00 66.38 105 GLY A C 1
ATOM 800 O O . GLY A 1 105 ? 12.073 17.722 -10.297 1.00 66.38 105 GLY A O 1
ATOM 801 N N . GLY A 1 106 ? 9.905 17.311 -9.903 1.00 74.88 106 GLY A N 1
ATOM 802 C CA . GLY A 1 106 ? 10.125 16.066 -9.167 1.00 74.88 106 GLY A CA 1
ATOM 803 C C . GLY A 1 106 ? 10.809 14.995 -10.004 1.00 74.88 106 GLY A C 1
ATOM 804 O O . GLY A 1 106 ? 10.141 14.121 -10.536 1.00 74.88 106 GLY A O 1
ATOM 805 N N . ARG A 1 107 ? 12.132 15.085 -10.136 1.00 87.56 107 ARG A N 1
ATOM 806 C CA . ARG A 1 107 ? 13.006 14.322 -11.042 1.00 87.56 107 ARG A CA 1
ATOM 807 C C . ARG A 1 107 ? 14.234 13.813 -10.295 1.00 87.56 107 ARG A C 1
ATOM 809 O O . ARG A 1 107 ? 15.323 13.675 -10.851 1.00 87.56 107 ARG A O 1
ATOM 816 N N . THR A 1 108 ? 14.076 13.579 -8.989 1.00 90.94 108 THR A N 1
ATOM 817 C CA . THR A 1 108 ? 15.192 13.166 -8.138 1.00 90.94 108 THR A CA 1
ATOM 818 C C . THR A 1 108 ? 15.743 11.852 -8.655 1.00 90.94 108 THR A C 1
ATOM 820 O O . THR A 1 108 ? 15.037 10.841 -8.654 1.00 90.94 108 THR A O 1
ATOM 823 N N . SER A 1 109 ? 17.014 11.849 -9.050 1.00 93.12 109 SER A N 1
ATOM 824 C CA . SER A 1 109 ? 17.681 10.616 -9.445 1.00 93.12 109 SER A CA 1
ATOM 825 C C . SER A 1 109 ? 17.725 9.638 -8.271 1.00 93.12 109 SER A C 1
ATOM 827 O O . SER A 1 109 ? 18.229 9.956 -7.193 1.00 93.12 109 SER A O 1
ATOM 829 N N . ILE A 1 110 ? 17.203 8.431 -8.484 1.00 95.00 110 ILE A N 1
ATOM 830 C CA . ILE A 1 110 ? 17.209 7.347 -7.498 1.00 95.00 110 ILE A CA 1
ATOM 831 C C . ILE A 1 110 ? 18.432 6.452 -7.714 1.00 95.00 110 ILE A C 1
ATOM 833 O O . ILE A 1 110 ? 19.082 6.038 -6.750 1.00 95.00 110 ILE A O 1
ATOM 837 N N . VAL A 1 111 ? 18.740 6.122 -8.974 1.00 95.81 111 VAL A N 1
ATOM 838 C CA . VAL A 1 111 ? 19.906 5.306 -9.346 1.00 95.81 111 VAL A CA 1
ATOM 839 C C . VAL A 1 111 ? 20.282 5.475 -10.819 1.00 95.81 111 VAL A C 1
ATOM 841 O O . VAL A 1 111 ? 19.429 5.348 -11.692 1.00 95.81 111 VAL A O 1
ATOM 844 N N . ASP A 1 112 ? 21.572 5.667 -11.103 1.00 94.81 112 ASP A N 1
ATOM 845 C CA . ASP A 1 112 ? 22.110 5.662 -12.470 1.00 94.81 112 ASP A CA 1
ATOM 846 C C . ASP A 1 112 ? 21.987 4.276 -13.123 1.00 94.81 112 ASP A C 1
ATOM 848 O O . ASP A 1 112 ? 22.297 3.246 -12.512 1.00 94.81 112 ASP A O 1
ATOM 852 N N . LEU A 1 113 ? 21.601 4.239 -14.398 1.00 95.00 113 LEU A N 1
ATOM 853 C CA . LEU A 1 113 ? 21.565 3.003 -15.171 1.00 95.00 113 LEU A CA 1
ATOM 854 C C . LEU A 1 113 ? 22.965 2.664 -15.713 1.00 95.00 113 LEU A C 1
ATOM 856 O O . LEU A 1 113 ? 23.687 3.540 -16.201 1.00 95.00 113 LEU A O 1
ATOM 860 N N . PRO A 1 114 ? 23.376 1.381 -15.684 1.00 94.62 114 PRO A N 1
ATOM 861 C CA . PRO A 1 114 ? 24.561 0.949 -16.412 1.00 94.62 114 PRO A CA 1
ATOM 862 C C . PRO A 1 114 ? 24.303 0.995 -17.927 1.00 94.62 114 PRO A C 1
ATOM 864 O O . PRO A 1 114 ? 23.181 1.201 -18.382 1.00 94.62 114 PRO A O 1
ATOM 867 N N . THR A 1 115 ? 25.328 0.727 -18.739 1.00 93.94 115 THR A N 1
ATOM 868 C CA . THR A 1 115 ? 25.100 0.456 -20.166 1.00 93.94 115 THR A CA 1
ATOM 869 C C . THR A 1 115 ? 24.234 -0.793 -20.317 1.00 93.94 115 THR A C 1
ATOM 871 O O . THR A 1 115 ? 24.666 -1.890 -19.952 1.00 93.94 115 THR A O 1
ATOM 874 N N . LEU A 1 116 ? 23.031 -0.624 -20.861 1.00 94.44 116 LEU A N 1
ATOM 875 C CA . LEU A 1 116 ? 22.093 -1.714 -21.103 1.00 94.44 116 LEU A CA 1
ATOM 876 C C . LEU A 1 116 ? 22.268 -2.290 -22.511 1.00 94.44 116 LEU A C 1
ATOM 878 O O . LEU A 1 116 ? 22.862 -1.684 -23.406 1.00 94.44 116 LEU A O 1
ATOM 882 N N . SER A 1 117 ? 21.751 -3.499 -22.700 1.00 94.44 117 SER A N 1
ATOM 883 C CA . SER A 1 117 ? 21.731 -4.157 -24.002 1.00 94.44 117 SER A CA 1
ATOM 884 C C . SER A 1 117 ? 20.678 -3.508 -24.899 1.00 94.44 117 SER A C 1
ATOM 886 O O . SER A 1 117 ? 19.592 -3.167 -24.441 1.00 94.44 117 SER A O 1
ATOM 888 N N . ALA A 1 118 ? 20.984 -3.366 -26.188 1.00 92.62 118 ALA A N 1
ATOM 889 C CA . ALA A 1 118 ? 20.042 -2.859 -27.184 1.00 92.62 118 ALA A CA 1
ATOM 890 C C . ALA A 1 118 ? 18.906 -3.858 -27.462 1.00 92.62 118 ALA A C 1
ATOM 892 O O . ALA A 1 118 ? 19.171 -5.052 -27.634 1.00 92.62 118 ALA A O 1
ATOM 893 N N . ASN A 1 119 ? 17.674 -3.364 -27.613 1.00 89.81 119 ASN A N 1
ATOM 894 C CA . ASN A 1 119 ? 16.463 -4.158 -27.870 1.00 89.81 119 ASN A CA 1
ATOM 895 C C . ASN A 1 119 ? 16.229 -5.276 -26.837 1.00 89.81 119 ASN A C 1
ATOM 897 O O . ASN A 1 119 ? 15.693 -6.337 -27.178 1.00 89.81 119 ASN A O 1
ATOM 901 N N . ALA A 1 120 ? 16.666 -5.071 -25.595 1.00 91.94 120 ALA A N 1
ATOM 902 C CA . ALA A 1 120 ? 16.590 -6.059 -24.527 1.00 91.94 120 ALA A CA 1
ATOM 903 C C . ALA A 1 120 ? 15.471 -5.722 -23.542 1.00 91.94 120 ALA A C 1
ATOM 905 O O . ALA A 1 120 ? 15.097 -4.564 -23.376 1.00 91.94 120 ALA A O 1
ATOM 906 N N . TRP A 1 121 ? 14.937 -6.757 -22.903 1.00 93.56 121 TRP A N 1
ATOM 907 C CA . TRP A 1 121 ? 13.817 -6.645 -21.981 1.00 93.56 121 TRP A CA 1
ATOM 908 C C . TRP A 1 121 ? 14.298 -6.523 -20.543 1.00 93.56 121 TRP A C 1
ATOM 910 O O . TRP A 1 121 ? 15.194 -7.252 -20.111 1.00 93.56 121 TRP A O 1
ATOM 920 N N . TYR A 1 122 ? 13.656 -5.636 -19.795 1.00 95.88 122 TYR A N 1
ATOM 921 C CA . TYR A 1 122 ? 13.918 -5.419 -18.384 1.00 95.88 122 TYR A CA 1
ATOM 922 C C . TYR A 1 122 ? 12.613 -5.253 -17.621 1.00 95.88 122 TYR A C 1
ATOM 924 O O . TYR A 1 122 ? 11.658 -4.680 -18.125 1.00 95.88 122 TYR A O 1
ATOM 932 N N . ARG A 1 123 ? 12.593 -5.707 -16.375 1.00 96.69 123 ARG A N 1
ATOM 933 C CA . ARG A 1 123 ? 11.505 -5.487 -15.431 1.00 96.69 123 ARG A CA 1
ATOM 934 C C . ARG A 1 123 ? 11.848 -4.337 -14.509 1.00 96.69 123 ARG A C 1
ATOM 936 O O . ARG A 1 123 ? 12.777 -4.469 -13.706 1.00 96.69 123 ARG A O 1
ATOM 943 N N . LEU A 1 124 ? 11.079 -3.258 -14.594 1.00 97.88 124 LEU A N 1
ATOM 944 C CA . LEU A 1 124 ? 11.074 -2.202 -13.593 1.00 97.88 124 LEU A CA 1
ATOM 945 C C . LEU A 1 124 ? 10.127 -2.608 -12.466 1.00 97.88 124 LEU A C 1
ATOM 947 O O . LEU A 1 124 ? 8.988 -3.007 -12.714 1.00 97.88 124 LEU A O 1
ATOM 951 N N . ARG A 1 125 ? 10.591 -2.487 -11.224 1.00 98.00 125 ARG A N 1
ATOM 952 C CA . ARG A 1 125 ? 9.764 -2.615 -10.025 1.00 98.00 125 ARG A CA 1
ATOM 953 C C . ARG A 1 125 ? 9.954 -1.391 -9.146 1.00 98.00 125 ARG A C 1
ATOM 955 O O . ARG A 1 125 ? 11.095 -1.032 -8.868 1.00 98.00 125 ARG A O 1
ATOM 962 N N . ALA A 1 126 ? 8.850 -0.808 -8.696 1.00 98.62 126 ALA A N 1
ATOM 963 C CA . ALA A 1 126 ? 8.812 0.301 -7.752 1.00 98.62 126 ALA A CA 1
ATOM 964 C C . ALA A 1 126 ? 7.957 -0.101 -6.545 1.00 98.62 126 ALA A C 1
ATOM 966 O O . ALA A 1 126 ? 6.755 -0.318 -6.678 1.00 98.62 126 ALA A O 1
ATOM 967 N N . GLU A 1 127 ? 8.574 -0.239 -5.378 1.00 98.62 127 GLU A N 1
ATOM 968 C CA . GLU A 1 127 ? 7.880 -0.433 -4.106 1.00 98.62 127 GLU A CA 1
ATOM 969 C C . GLU A 1 127 ? 7.703 0.928 -3.439 1.00 98.62 127 GLU A C 1
ATOM 971 O O . GLU A 1 127 ? 8.682 1.611 -3.133 1.00 98.62 127 GLU A O 1
ATOM 976 N N . ILE A 1 128 ? 6.456 1.330 -3.213 1.00 98.62 128 ILE A N 1
ATOM 977 C CA . ILE A 1 128 ? 6.123 2.617 -2.610 1.00 98.62 128 ILE A CA 1
ATOM 978 C C . ILE A 1 128 ? 5.479 2.350 -1.257 1.00 98.62 128 ILE A C 1
ATOM 980 O O . ILE A 1 128 ? 4.342 1.890 -1.165 1.00 98.62 128 ILE A O 1
ATOM 984 N N . THR A 1 129 ? 6.223 2.616 -0.189 1.00 98.56 129 THR A N 1
ATOM 985 C CA . THR A 1 129 ? 5.780 2.390 1.191 1.00 98.56 129 THR A CA 1
ATOM 986 C C . THR A 1 129 ? 5.256 3.688 1.783 1.00 98.56 129 THR A C 1
ATOM 988 O O . THR A 1 129 ? 5.956 4.700 1.782 1.00 98.56 129 THR A O 1
ATOM 991 N N . LYS A 1 130 ? 4.048 3.659 2.344 1.00 98.12 130 LYS A N 1
ATOM 992 C CA . LYS A 1 130 ? 3.470 4.796 3.059 1.00 98.12 130 LYS A CA 1
ATOM 993 C C . LYS A 1 130 ? 4.251 5.068 4.341 1.00 98.12 130 LYS A C 1
ATOM 995 O O . LYS A 1 130 ? 4.394 4.185 5.185 1.00 98.12 130 LYS A O 1
ATOM 1000 N N . LEU A 1 131 ? 4.717 6.304 4.500 1.00 97.94 131 LEU A N 1
ATOM 1001 C CA . LEU A 1 131 ? 5.371 6.770 5.726 1.00 97.94 131 LEU A CA 1
ATOM 1002 C C . LEU A 1 131 ? 4.448 7.688 6.521 1.00 97.94 131 LEU A C 1
ATOM 1004 O O . LEU A 1 131 ? 4.310 7.541 7.736 1.00 97.94 131 LEU A O 1
ATOM 1008 N N . THR A 1 132 ? 3.786 8.614 5.829 1.00 96.81 132 THR A N 1
ATOM 1009 C CA . THR A 1 132 ? 2.870 9.584 6.430 1.00 96.81 132 THR A CA 1
ATOM 1010 C C . THR A 1 132 ? 1.606 9.750 5.579 1.00 96.81 132 THR A C 1
ATOM 1012 O O . THR A 1 132 ? 1.359 9.003 4.630 1.00 96.81 132 THR A O 1
ATOM 1015 N N . ALA A 1 133 ? 0.758 10.721 5.925 1.00 95.69 133 ALA A N 1
ATOM 1016 C CA . ALA A 1 133 ? -0.386 11.082 5.092 1.00 95.69 133 ALA A CA 1
ATOM 1017 C C . ALA A 1 133 ? 0.029 11.697 3.741 1.00 95.69 133 ALA A C 1
ATOM 1019 O O . ALA A 1 133 ? -0.784 11.697 2.825 1.00 95.69 133 ALA A O 1
ATOM 1020 N N . THR A 1 134 ? 1.260 12.203 3.616 1.00 95.88 134 THR A N 1
ATOM 1021 C CA . THR A 1 134 ? 1.727 12.977 2.453 1.00 95.88 134 THR A CA 1
ATOM 1022 C C . THR A 1 134 ? 3.119 12.574 1.974 1.00 95.88 134 THR A C 1
ATOM 1024 O O . THR A 1 134 ? 3.702 13.296 1.180 1.00 95.88 134 THR A O 1
ATOM 1027 N N . SER A 1 135 ? 3.663 11.451 2.454 1.00 97.50 135 SER A N 1
ATOM 1028 C CA . SER A 1 135 ? 5.025 11.042 2.117 1.00 97.50 135 SER A CA 1
ATOM 1029 C C . SER A 1 135 ? 5.199 9.536 2.031 1.00 97.50 135 SER A C 1
ATOM 1031 O O . SER A 1 135 ? 4.508 8.752 2.703 1.00 97.50 135 SER A O 1
ATOM 1033 N N . ALA A 1 136 ? 6.155 9.141 1.199 1.00 98.38 136 ALA A N 1
ATOM 1034 C CA . ALA A 1 136 ? 6.452 7.759 0.896 1.00 98.38 136 ALA A CA 1
ATOM 1035 C C . ALA A 1 136 ? 7.955 7.481 0.931 1.00 98.38 136 ALA A C 1
ATOM 1037 O O . ALA A 1 136 ? 8.781 8.348 0.658 1.00 98.38 136 ALA A O 1
ATOM 1038 N N . ARG A 1 137 ? 8.303 6.225 1.197 1.00 98.56 137 ARG A N 1
ATOM 1039 C CA . ARG A 1 137 ? 9.582 5.648 0.789 1.00 98.56 137 ARG A CA 1
ATOM 1040 C C . ARG A 1 137 ? 9.395 5.027 -0.589 1.00 98.56 137 ARG A C 1
ATOM 1042 O O . ARG A 1 137 ? 8.389 4.355 -0.811 1.00 98.56 137 ARG A O 1
ATOM 1049 N N . ILE A 1 138 ? 10.372 5.200 -1.469 1.00 98.69 138 ILE A N 1
ATOM 1050 C CA . ILE A 1 138 ? 10.392 4.589 -2.800 1.00 98.69 138 ILE A CA 1
ATOM 1051 C C . ILE A 1 138 ? 11.624 3.693 -2.886 1.00 98.69 138 ILE A C 1
ATOM 1053 O O . ILE A 1 138 ? 12.736 4.168 -2.681 1.00 98.69 138 ILE A O 1
ATOM 1057 N N . ASP A 1 139 ? 11.445 2.417 -3.205 1.00 98.81 139 ASP A N 1
ATOM 1058 C CA . ASP A 1 139 ? 12.526 1.492 -3.547 1.00 98.81 139 ASP A CA 1
ATOM 1059 C C . ASP A 1 139 ? 12.334 1.008 -4.983 1.00 98.81 139 ASP A C 1
ATOM 1061 O O . ASP A 1 139 ? 11.253 0.556 -5.358 1.00 98.81 139 ASP A O 1
ATOM 1065 N N . VAL A 1 140 ? 13.385 1.085 -5.798 1.00 98.69 140 VAL A N 1
ATOM 1066 C CA . VAL A 1 140 ? 13.333 0.671 -7.204 1.00 98.69 140 VAL A CA 1
ATOM 1067 C C . VAL A 1 140 ? 14.335 -0.430 -7.500 1.00 98.69 140 VAL A C 1
ATOM 1069 O O . VAL A 1 140 ? 15.429 -0.483 -6.932 1.00 98.69 140 VAL A O 1
ATOM 1072 N N . SER A 1 141 ? 13.987 -1.297 -8.447 1.00 98.56 141 SER A N 1
ATOM 1073 C CA . SER A 1 141 ? 14.950 -2.188 -9.091 1.00 98.56 141 SER A CA 1
ATOM 1074 C C . SER A 1 141 ? 14.641 -2.376 -10.570 1.00 98.56 141 SER A C 1
ATOM 1076 O O . SER A 1 141 ? 13.480 -2.392 -10.979 1.00 98.56 141 SER A O 1
ATOM 1078 N N . LEU A 1 142 ? 15.702 -2.553 -11.354 1.00 98.38 142 LEU A N 1
ATOM 1079 C CA . LEU A 1 142 ? 15.647 -2.922 -12.760 1.00 98.38 142 LEU A CA 1
ATOM 1080 C C . LEU A 1 142 ? 16.317 -4.282 -12.937 1.00 98.38 142 LEU A C 1
ATOM 1082 O O . LEU A 1 142 ? 17.490 -4.455 -12.600 1.00 98.38 142 LEU A O 1
ATOM 1086 N N . THR A 1 143 ? 15.573 -5.252 -13.459 1.00 98.38 143 THR A N 1
ATOM 1087 C CA . THR A 1 143 ? 16.031 -6.639 -13.623 1.00 98.38 143 THR A CA 1
ATOM 1088 C C . THR A 1 143 ? 16.050 -7.013 -15.095 1.00 98.38 143 THR A C 1
ATOM 1090 O O . THR A 1 143 ? 15.046 -6.839 -15.770 1.00 98.38 143 THR A O 1
ATOM 1093 N N . GLU A 1 144 ? 17.160 -7.542 -15.604 1.00 97.31 144 GLU A N 1
ATOM 1094 C CA . GLU A 1 144 ? 17.227 -8.077 -16.971 1.00 97.31 144 GLU A CA 1
ATOM 1095 C C . GLU A 1 144 ? 16.281 -9.275 -17.128 1.00 97.31 144 GLU A C 1
ATOM 1097 O O . GLU A 1 144 ? 16.163 -10.094 -16.214 1.00 97.31 144 GLU A O 1
ATOM 1102 N N . LEU A 1 145 ? 15.627 -9.399 -18.281 1.00 95.38 145 LEU A N 1
ATOM 1103 C CA . LEU A 1 145 ? 14.755 -10.522 -18.611 1.00 95.38 145 LEU A CA 1
ATOM 1104 C C . LEU A 1 145 ? 15.346 -11.356 -19.749 1.00 95.38 145 LEU A C 1
ATOM 1106 O O . LEU A 1 145 ? 15.878 -10.829 -20.727 1.00 95.38 145 LEU A O 1
ATOM 1110 N N . ASP A 1 146 ? 15.218 -12.678 -19.645 1.00 89.19 146 ASP A N 1
ATOM 1111 C CA . ASP A 1 146 ? 15.524 -13.562 -20.767 1.00 89.19 146 ASP A CA 1
ATOM 1112 C C . ASP A 1 146 ? 14.441 -13.487 -21.865 1.00 89.19 146 ASP A C 1
ATOM 1114 O O . ASP A 1 146 ? 13.375 -12.897 -21.693 1.00 89.19 146 ASP A O 1
ATOM 1118 N N . GLY A 1 147 ? 14.681 -14.127 -23.016 1.00 82.00 147 GLY A N 1
ATOM 1119 C CA . GLY A 1 147 ? 13.724 -14.135 -24.134 1.00 82.00 147 GLY A CA 1
ATOM 1120 C C . GLY A 1 147 ? 12.389 -14.846 -23.855 1.00 82.00 147 GLY A C 1
ATOM 1121 O O . GLY A 1 147 ? 11.542 -14.901 -24.742 1.00 82.00 147 GLY A O 1
ATOM 1122 N N . S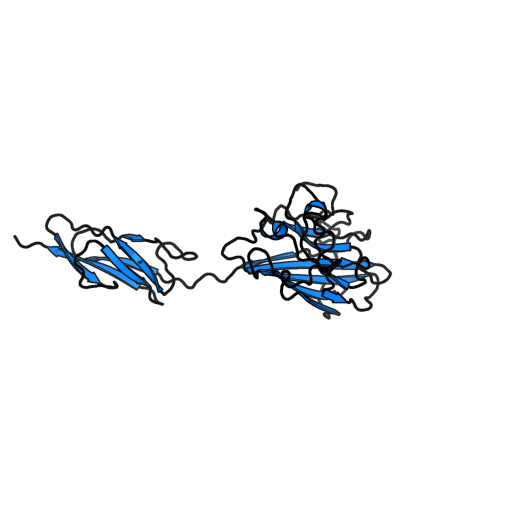ER A 1 148 ? 12.211 -15.430 -22.666 1.00 84.19 148 SER A N 1
ATOM 1123 C CA . SER A 1 148 ? 10.948 -15.996 -22.174 1.00 84.19 148 SER A CA 1
ATOM 1124 C C . SER A 1 148 ? 10.307 -15.137 -21.072 1.00 84.19 148 SER A C 1
ATOM 1126 O O . SER A 1 148 ? 9.295 -15.551 -20.511 1.00 84.19 148 SER A O 1
ATOM 1128 N N . GLY A 1 149 ? 10.875 -13.969 -20.751 1.00 84.69 149 GLY A N 1
ATOM 1129 C CA . GLY A 1 149 ? 10.388 -13.064 -19.708 1.00 84.69 149 GLY A CA 1
ATOM 1130 C C . GLY A 1 149 ? 10.771 -13.476 -18.283 1.00 84.69 149 GLY A C 1
ATOM 1131 O O . GLY A 1 149 ? 10.206 -12.945 -17.323 1.00 84.69 149 GLY A O 1
ATOM 1132 N N . ASN A 1 150 ? 11.700 -14.425 -18.105 1.00 89.81 150 ASN A N 1
ATOM 1133 C CA . ASN A 1 150 ? 12.148 -14.809 -16.766 1.00 89.81 150 ASN A CA 1
ATOM 1134 C C . ASN A 1 150 ? 13.192 -13.814 -16.237 1.00 89.81 150 ASN A C 1
ATOM 1136 O O . ASN A 1 150 ? 14.090 -13.426 -16.989 1.00 89.81 150 ASN A O 1
ATOM 1140 N N . PRO A 1 151 ? 13.131 -13.448 -14.943 1.00 94.06 151 PRO A N 1
ATOM 1141 C CA . PRO A 1 151 ? 14.089 -12.530 -14.340 1.00 94.06 151 PRO A CA 1
ATOM 1142 C C . PRO A 1 151 ? 15.493 -13.136 -14.227 1.00 94.06 151 PRO A C 1
ATOM 1144 O O . PRO A 1 151 ? 15.678 -14.241 -13.711 1.00 94.06 151 PRO A O 1
ATOM 1147 N N . GLY A 1 152 ? 16.479 -12.373 -14.693 1.00 95.56 152 GLY A N 1
ATOM 1148 C CA . GLY A 1 152 ? 17.912 -12.599 -14.559 1.00 95.56 152 GLY A CA 1
ATOM 1149 C C . GLY A 1 152 ? 18.527 -11.734 -13.455 1.00 95.56 152 GLY A C 1
ATOM 1150 O O . GLY A 1 152 ? 18.093 -11.769 -12.304 1.00 95.56 152 GLY A O 1
ATOM 1151 N N . ALA A 1 153 ? 19.585 -10.989 -13.784 1.00 96.88 153 ALA A N 1
ATOM 1152 C CA . ALA A 1 153 ? 20.291 -10.146 -12.822 1.00 96.88 153 ALA A CA 1
ATOM 1153 C C . ALA A 1 153 ? 19.572 -8.807 -12.589 1.00 96.88 153 ALA A C 1
ATOM 1155 O O . ALA A 1 153 ? 19.088 -8.182 -13.531 1.00 96.88 153 ALA A O 1
ATOM 1156 N N . VAL A 1 154 ? 19.577 -8.332 -11.340 1.00 98.38 154 VAL A N 1
ATOM 1157 C CA . VAL A 1 154 ? 19.265 -6.929 -11.029 1.00 98.38 154 VAL A CA 1
ATOM 1158 C C . VAL A 1 154 ? 20.451 -6.079 -11.478 1.00 98.38 154 VAL A C 1
ATOM 1160 O O . VAL A 1 154 ? 21.567 -6.274 -10.994 1.00 98.38 154 VAL A O 1
ATOM 1163 N N . VAL A 1 155 ? 20.217 -5.170 -12.420 1.00 98.19 155 VAL A N 1
ATOM 1164 C CA . VAL A 1 155 ? 21.258 -4.334 -13.042 1.00 98.19 155 VAL A CA 1
ATOM 1165 C C . VAL A 1 155 ? 21.327 -2.931 -12.443 1.00 98.19 155 VAL A C 1
ATOM 1167 O O . VAL A 1 155 ? 22.379 -2.302 -12.506 1.00 98.19 155 VAL A O 1
ATOM 1170 N N . ALA A 1 156 ? 20.242 -2.464 -11.825 1.00 98.06 156 ALA A N 1
ATOM 1171 C CA . ALA A 1 156 ? 20.188 -1.210 -11.083 1.00 98.06 156 ALA A CA 1
ATOM 1172 C C . ALA A 1 156 ? 19.185 -1.320 -9.927 1.00 98.06 156 ALA A C 1
ATOM 1174 O O . ALA A 1 156 ? 18.171 -2.012 -10.039 1.00 98.06 156 ALA A O 1
ATOM 1175 N N . SER A 1 157 ? 19.468 -0.645 -8.816 1.00 98.44 157 SER A N 1
ATOM 1176 C CA . SER A 1 157 ? 18.555 -0.525 -7.677 1.00 98.44 157 SER A CA 1
ATOM 1177 C C . SER A 1 157 ? 18.920 0.680 -6.820 1.00 98.44 157 SER A C 1
ATOM 1179 O O . SER A 1 157 ? 20.108 0.938 -6.620 1.00 98.44 157 SER A O 1
ATOM 1181 N N . GLY A 1 158 ? 17.926 1.350 -6.254 1.00 98.25 158 GLY A N 1
ATOM 1182 C CA . GLY A 1 158 ? 18.125 2.501 -5.379 1.00 98.25 158 GLY A CA 1
ATOM 1183 C C . GLY A 1 158 ? 16.879 2.806 -4.559 1.00 98.25 158 GLY A C 1
ATOM 1184 O O . GLY A 1 158 ? 15.863 2.119 -4.692 1.00 98.25 158 GLY A O 1
ATOM 1185 N N . SER A 1 159 ? 16.968 3.832 -3.716 1.00 98.38 159 SER A N 1
ATOM 1186 C CA . SER A 1 159 ? 15.875 4.200 -2.818 1.00 98.38 159 SER A CA 1
ATOM 1187 C C . SER A 1 159 ? 15.820 5.705 -2.557 1.00 98.38 159 SER A C 1
ATOM 1189 O O . SER A 1 159 ? 16.859 6.330 -2.351 1.00 98.38 159 SER A O 1
ATOM 1191 N N . ILE A 1 160 ? 14.607 6.247 -2.438 1.00 97.94 160 ILE A N 1
ATOM 1192 C CA . ILE A 1 160 ? 14.316 7.498 -1.726 1.00 97.94 160 ILE A CA 1
ATOM 1193 C C . ILE A 1 160 ? 13.763 7.104 -0.352 1.00 97.94 160 ILE A C 1
ATOM 1195 O O . ILE A 1 160 ? 12.660 6.557 -0.285 1.00 97.94 160 ILE A O 1
ATOM 1199 N N . PRO A 1 161 ? 14.504 7.330 0.750 1.00 98.06 161 PRO A N 1
ATOM 1200 C CA . PRO A 1 161 ? 14.075 6.892 2.076 1.00 98.06 161 PRO A CA 1
ATOM 1201 C C . PRO A 1 161 ? 12.789 7.553 2.576 1.00 98.06 161 PRO A C 1
ATOM 1203 O O . PRO A 1 161 ? 12.050 6.901 3.305 1.00 98.06 161 PRO A O 1
ATOM 1206 N N . ASP A 1 162 ? 12.559 8.818 2.217 1.00 98.06 162 ASP A N 1
ATOM 1207 C CA . ASP A 1 162 ? 11.354 9.593 2.527 1.00 98.06 162 ASP A CA 1
ATOM 1208 C C . ASP A 1 162 ? 11.263 10.782 1.561 1.00 98.06 162 ASP A C 1
ATOM 1210 O O . ASP A 1 162 ? 12.198 11.583 1.479 1.00 98.06 162 ASP A O 1
ATOM 1214 N N . THR A 1 163 ? 10.161 10.894 0.824 1.00 96.44 163 THR A N 1
ATOM 1215 C CA . THR A 1 163 ? 9.935 11.984 -0.133 1.00 96.44 163 THR A CA 1
ATOM 1216 C C . THR A 1 163 ? 9.811 13.356 0.530 1.00 96.44 163 THR A C 1
ATOM 1218 O O . THR A 1 163 ? 10.150 14.349 -0.103 1.00 96.44 163 THR A O 1
ATOM 1221 N N . ASP A 1 164 ? 9.406 13.433 1.803 1.00 95.81 164 ASP A N 1
ATOM 1222 C CA . ASP A 1 164 ? 9.311 14.709 2.543 1.00 95.81 164 ASP A CA 1
ATOM 1223 C C . ASP A 1 164 ? 10.679 15.243 2.991 1.00 95.81 164 ASP A C 1
ATOM 1225 O O . ASP A 1 164 ? 10.789 16.362 3.496 1.00 95.81 164 ASP A O 1
ATOM 1229 N N . LEU A 1 165 ? 11.733 14.437 2.841 1.00 95.75 165 LEU A N 1
ATOM 1230 C CA . LEU A 1 165 ? 13.103 14.805 3.195 1.00 95.75 165 LEU A CA 1
ATOM 1231 C C . LEU A 1 165 ? 13.951 15.165 1.973 1.00 95.75 165 LEU A C 1
ATOM 1233 O O . LEU A 1 165 ? 15.168 15.329 2.112 1.00 95.75 165 LEU A O 1
ATOM 1237 N N . LEU A 1 166 ? 13.335 15.273 0.792 1.00 94.12 166 LEU A N 1
ATOM 1238 C CA . LEU A 1 166 ? 14.019 15.763 -0.395 1.00 94.12 166 LEU A CA 1
ATOM 1239 C C . LEU A 1 166 ? 14.454 17.231 -0.207 1.00 94.12 166 LEU A C 1
ATOM 1241 O O . LEU A 1 166 ? 13.840 17.964 0.573 1.00 94.12 166 LEU A O 1
ATOM 1245 N N . PRO A 1 167 ? 15.535 17.672 -0.874 1.00 91.56 167 PRO A N 1
ATOM 1246 C CA . PRO A 1 167 ? 16.100 19.011 -0.691 1.00 91.56 167 PRO A CA 1
ATOM 1247 C C . PRO A 1 167 ? 15.175 20.182 -1.032 1.00 91.56 167 PRO A C 1
ATOM 1249 O O . PRO A 1 167 ? 15.470 21.299 -0.600 1.00 91.56 167 PRO A O 1
ATOM 1252 N N . ASP A 1 168 ? 14.098 19.939 -1.780 1.00 89.19 168 ASP A N 1
ATOM 1253 C CA . ASP A 1 168 ? 13.161 20.959 -2.255 1.00 89.19 168 ASP A CA 1
ATOM 1254 C C . ASP A 1 168 ? 13.852 22.012 -3.139 1.00 89.19 168 ASP A C 1
ATOM 1256 O O . ASP A 1 168 ? 13.767 23.227 -2.941 1.00 89.19 168 ASP A O 1
ATOM 1260 N N . THR A 1 169 ? 14.637 21.520 -4.097 1.00 86.56 169 THR A N 1
ATOM 1261 C CA . THR A 1 169 ? 15.375 22.330 -5.077 1.00 86.56 169 THR A CA 1
ATOM 1262 C C . THR A 1 169 ? 15.048 21.876 -6.495 1.00 86.56 169 THR A C 1
ATOM 1264 O O . THR A 1 169 ? 14.692 20.718 -6.636 1.00 86.56 169 THR A O 1
ATOM 1267 N N . PRO A 1 170 ? 15.258 22.709 -7.535 1.00 84.06 170 PRO A N 1
ATOM 1268 C CA . PRO A 1 170 ? 15.072 22.321 -8.938 1.00 84.06 170 PRO A CA 1
ATOM 1269 C C . PRO A 1 170 ? 15.629 20.936 -9.298 1.00 84.06 170 PRO A C 1
ATOM 1271 O O . PRO A 1 170 ? 16.850 20.757 -9.275 1.00 84.06 170 PRO A O 1
ATOM 1274 N N . GLY A 1 171 ? 14.753 19.992 -9.654 1.00 79.25 171 GLY A N 1
ATOM 1275 C CA . GLY A 1 171 ? 15.084 18.594 -9.970 1.00 79.25 171 GLY A CA 1
ATOM 1276 C C . GLY A 1 171 ? 15.006 17.628 -8.776 1.00 79.25 171 GLY A C 1
ATOM 1277 O O . GLY A 1 171 ? 15.169 16.421 -8.941 1.00 79.25 171 GLY A O 1
ATOM 1278 N N . GLU A 1 172 ? 14.796 18.140 -7.567 1.00 85.81 172 GLU A N 1
ATOM 1279 C CA . GLU A 1 172 ? 14.738 17.410 -6.297 1.00 85.81 172 GLU A CA 1
ATOM 1280 C C . GLU A 1 172 ? 13.645 17.961 -5.356 1.00 85.81 172 GLU A C 1
ATOM 1282 O O . GLU A 1 172 ? 13.827 18.070 -4.138 1.00 85.81 172 GLU A O 1
ATOM 1287 N N . GLU A 1 173 ? 12.515 18.361 -5.934 1.00 89.50 173 GLU A N 1
ATOM 1288 C CA . GLU A 1 173 ? 11.344 18.908 -5.248 1.00 89.50 173 GLU A CA 1
ATOM 1289 C C . GLU A 1 173 ? 10.601 17.862 -4.420 1.00 89.50 173 GLU A C 1
ATOM 1291 O O . GLU A 1 173 ? 10.480 16.705 -4.815 1.00 89.50 173 GLU A O 1
ATOM 1296 N N . ILE A 1 174 ? 10.024 18.286 -3.297 1.00 92.38 174 ILE A N 1
ATOM 1297 C CA . ILE A 1 174 ? 9.099 17.454 -2.515 1.00 92.38 174 ILE A CA 1
ATOM 1298 C C . ILE A 1 174 ? 7.765 17.337 -3.283 1.00 92.38 174 ILE A C 1
ATOM 1300 O O . ILE A 1 174 ? 7.290 18.341 -3.817 1.00 92.38 174 ILE A O 1
ATOM 1304 N N . PRO A 1 175 ? 7.122 16.153 -3.335 1.00 92.88 175 PRO A N 1
ATOM 1305 C CA . PRO A 1 175 ? 5.845 15.983 -4.027 1.00 92.88 175 PRO A CA 1
ATOM 1306 C C . PRO A 1 175 ? 4.721 16.800 -3.386 1.00 92.88 175 PRO A C 1
ATOM 1308 O O . PRO A 1 175 ? 4.581 16.844 -2.159 1.00 92.88 175 PRO A O 1
ATOM 1311 N N . ASN A 1 176 ? 3.842 17.380 -4.205 1.00 92.31 176 ASN A N 1
ATOM 1312 C CA . ASN A 1 176 ? 2.642 18.026 -3.688 1.00 92.31 176 ASN A CA 1
ATOM 1313 C C . ASN A 1 176 ? 1.770 17.039 -2.866 1.00 92.31 176 ASN A C 1
ATOM 1315 O O . ASN A 1 176 ? 1.454 15.941 -3.335 1.00 92.31 176 ASN A O 1
ATOM 1319 N N . PRO A 1 177 ? 1.264 17.429 -1.677 1.00 92.50 177 PRO A N 1
ATOM 1320 C CA . PRO A 1 177 ? 0.337 16.611 -0.886 1.00 92.50 177 PRO A CA 1
ATOM 1321 C C . PRO A 1 177 ? -0.914 16.116 -1.635 1.00 92.50 177 PRO A C 1
ATOM 1323 O O . PRO A 1 177 ? -1.544 15.136 -1.223 1.00 92.50 177 PRO A O 1
ATOM 1326 N N . GLY A 1 178 ? -1.302 16.783 -2.726 1.00 92.19 178 GLY A N 1
ATOM 1327 C CA . GLY A 1 178 ? -2.400 16.393 -3.611 1.00 92.19 178 GLY A CA 1
ATOM 1328 C C . GLY A 1 178 ? -2.271 14.970 -4.156 1.00 92.19 178 GLY A C 1
ATOM 1329 O O . GLY A 1 178 ? -3.285 14.275 -4.246 1.00 92.19 178 GLY A O 1
ATOM 1330 N N . TYR A 1 179 ? -1.045 14.488 -4.399 1.00 93.62 179 TYR A N 1
ATOM 1331 C CA . TYR A 1 179 ? -0.808 13.124 -4.884 1.00 93.62 179 TYR A CA 1
ATOM 1332 C C . TYR A 1 179 ? -1.247 12.034 -3.894 1.00 93.62 179 TYR A C 1
ATOM 1334 O O . TYR A 1 179 ? -1.577 10.925 -4.310 1.00 93.62 179 TYR A O 1
ATOM 1342 N N . PHE A 1 180 ? -1.299 12.355 -2.596 1.00 95.00 180 PHE A N 1
ATOM 1343 C CA . PHE A 1 180 ? -1.631 11.422 -1.508 1.00 95.00 180 PHE A CA 1
ATOM 1344 C C . PHE A 1 180 ? -3.028 11.645 -0.912 1.00 95.00 180 PHE A C 1
ATOM 1346 O O . PHE A 1 180 ? -3.580 10.777 -0.232 1.00 95.00 180 PHE A O 1
ATOM 1353 N N . THR A 1 181 ? -3.606 12.827 -1.134 1.00 93.00 181 THR A N 1
ATOM 1354 C CA . THR A 1 181 ? -4.882 13.250 -0.530 1.00 93.00 181 THR A CA 1
ATOM 1355 C C . THR A 1 181 ? -6.069 13.185 -1.490 1.00 93.00 181 THR A C 1
ATOM 1357 O O . THR A 1 181 ? -7.205 13.439 -1.082 1.00 93.00 181 THR A O 1
ATOM 1360 N N . ALA A 1 182 ? -5.837 12.812 -2.751 1.00 90.88 182 ALA A N 1
ATOM 1361 C CA . ALA A 1 182 ? -6.900 12.517 -3.699 1.00 90.88 182 ALA A CA 1
ATOM 1362 C C . ALA A 1 182 ? -7.836 11.416 -3.165 1.00 90.88 182 ALA A C 1
ATOM 1364 O O . ALA A 1 182 ? -7.402 10.433 -2.570 1.00 90.88 182 ALA A O 1
ATOM 1365 N N . THR A 1 183 ? -9.145 11.588 -3.378 1.00 86.06 183 THR A N 1
ATOM 1366 C CA . THR A 1 183 ? -10.180 10.661 -2.878 1.00 86.06 183 THR A CA 1
ATOM 1367 C C . THR A 1 183 ? -10.094 9.277 -3.519 1.00 86.06 183 THR A C 1
ATOM 1369 O O . THR A 1 183 ? -10.566 8.291 -2.959 1.00 86.06 183 THR A O 1
ATOM 1372 N N . THR A 1 184 ? -9.539 9.192 -4.722 1.00 88.62 184 THR A N 1
ATOM 1373 C CA . THR A 1 184 ? -9.301 7.938 -5.429 1.00 88.62 184 THR A CA 1
ATOM 1374 C C . THR A 1 184 ? -8.066 8.118 -6.292 1.00 88.62 184 THR A C 1
ATOM 1376 O O . THR A 1 184 ? -7.886 9.182 -6.883 1.00 88.62 184 THR A O 1
ATOM 1379 N N . ILE A 1 185 ? -7.218 7.094 -6.327 1.00 95.44 185 ILE A N 1
ATOM 1380 C CA . ILE A 1 185 ? -6.016 7.046 -7.157 1.00 95.44 185 ILE A CA 1
ATOM 1381 C C . ILE A 1 185 ? -5.982 5.737 -7.942 1.00 95.44 185 ILE A C 1
ATOM 1383 O O . ILE A 1 185 ? -6.582 4.738 -7.533 1.00 95.44 185 ILE A O 1
ATOM 1387 N N . TRP A 1 186 ? -5.301 5.741 -9.086 1.00 95.69 186 TRP A N 1
ATOM 1388 C CA . TRP A 1 186 ? -5.322 4.625 -10.034 1.00 95.69 186 TRP A CA 1
ATOM 1389 C C . TRP A 1 186 ? -3.920 4.249 -10.502 1.00 95.69 186 TRP A C 1
ATOM 1391 O O . TRP A 1 186 ? -3.171 5.150 -10.873 1.00 95.69 186 TRP A O 1
ATOM 1401 N N . PRO A 1 187 ? -3.570 2.949 -10.565 1.00 95.62 187 PRO A N 1
ATOM 1402 C CA . PRO A 1 187 ? -2.315 2.490 -11.145 1.00 95.62 187 PRO A CA 1
ATOM 1403 C C . PRO A 1 187 ? -2.145 3.019 -12.563 1.00 95.62 187 PRO A C 1
ATOM 1405 O O . PRO A 1 187 ? -3.095 3.001 -13.351 1.00 95.62 187 PRO A O 1
ATOM 1408 N N . ALA A 1 188 ? -0.941 3.467 -12.885 1.00 93.06 188 ALA A N 1
ATOM 1409 C CA . ALA A 1 188 ? -0.659 4.140 -14.133 1.00 93.06 188 ALA A CA 1
ATOM 1410 C C . ALA A 1 188 ? 0.700 3.743 -14.707 1.00 93.06 188 ALA A C 1
ATOM 1412 O O . ALA A 1 188 ? 1.666 3.520 -13.973 1.00 93.06 188 ALA A O 1
ATOM 1413 N N . TYR A 1 189 ? 0.751 3.644 -16.033 1.00 91.44 189 TYR A N 1
ATOM 1414 C CA . TYR A 1 189 ? 1.904 3.141 -16.776 1.00 91.44 189 TYR A CA 1
ATOM 1415 C C . TYR A 1 189 ? 2.098 3.956 -18.048 1.00 91.44 189 TYR A C 1
ATOM 1417 O O . TYR A 1 189 ? 1.121 4.287 -18.718 1.00 91.44 189 TYR A O 1
ATOM 1425 N N . LYS A 1 190 ? 3.341 4.262 -18.418 1.00 88.38 190 LYS A N 1
ATOM 1426 C CA . LYS A 1 190 ? 3.651 4.870 -19.719 1.00 88.38 190 LYS A CA 1
ATOM 1427 C C . LYS A 1 190 ? 4.716 4.061 -20.427 1.00 88.38 190 LYS A C 1
ATOM 1429 O O . LYS A 1 190 ? 5.733 3.753 -19.816 1.00 88.38 190 LYS A O 1
ATOM 1434 N N . ASN A 1 191 ? 4.476 3.798 -21.704 1.00 86.25 191 ASN A N 1
ATOM 1435 C CA . ASN A 1 191 ? 5.481 3.358 -22.655 1.00 86.25 191 ASN A CA 1
ATOM 1436 C C . ASN A 1 191 ? 5.559 4.418 -23.754 1.00 86.25 191 ASN A C 1
ATOM 1438 O O . ASN A 1 191 ? 4.653 4.505 -24.588 1.00 86.25 191 ASN A O 1
ATOM 1442 N N . TYR A 1 192 ? 6.579 5.270 -23.713 1.00 79.75 192 TYR A N 1
ATOM 1443 C CA . TYR A 1 192 ? 6.691 6.366 -24.680 1.00 79.75 192 TYR A CA 1
ATOM 1444 C C . TYR A 1 192 ? 7.464 5.953 -25.941 1.00 79.75 192 TYR A C 1
ATOM 1446 O O . TYR A 1 192 ? 7.299 6.568 -26.998 1.00 79.75 192 TYR A O 1
ATOM 1454 N N . GLN A 1 193 ? 8.231 4.860 -25.885 1.00 66.38 193 GLN A N 1
ATOM 1455 C CA . GLN A 1 193 ? 8.917 4.314 -27.053 1.00 66.38 193 GLN A CA 1
ATOM 1456 C C . GLN A 1 193 ? 7.921 3.949 -28.166 1.00 66.38 193 GLN A C 1
ATOM 1458 O O . GLN A 1 193 ? 7.018 3.141 -27.970 1.00 66.38 193 GLN A O 1
ATOM 1463 N N . ALA A 1 194 ? 8.151 4.445 -29.388 1.00 60.47 194 ALA A N 1
ATOM 1464 C CA . ALA A 1 194 ? 7.384 4.091 -30.595 1.00 60.47 194 ALA A CA 1
ATOM 1465 C C . ALA A 1 194 ? 7.698 2.670 -31.128 1.00 60.47 194 ALA A C 1
ATOM 1467 O O . ALA A 1 194 ? 7.659 2.407 -32.337 1.00 60.47 194 ALA A O 1
ATOM 1468 N N . ILE A 1 195 ? 8.088 1.758 -30.235 1.00 66.25 195 ILE A N 1
ATOM 1469 C CA . ILE A 1 195 ? 8.326 0.350 -30.528 1.00 66.25 195 ILE A CA 1
ATOM 1470 C C . ILE A 1 195 ? 7.063 -0.407 -30.117 1.00 66.25 195 ILE A C 1
ATOM 1472 O O . ILE A 1 195 ? 6.739 -0.531 -28.936 1.00 66.25 195 ILE A O 1
ATOM 1476 N N . ALA A 1 196 ? 6.346 -0.931 -31.112 1.00 60.56 196 ALA A N 1
ATOM 1477 C CA . ALA A 1 196 ? 5.145 -1.721 -30.879 1.00 60.56 196 ALA A CA 1
ATOM 1478 C C . ALA A 1 196 ? 5.455 -2.922 -29.970 1.00 60.56 196 ALA A C 1
ATOM 1480 O O . ALA A 1 196 ? 6.309 -3.749 -30.300 1.00 60.56 196 ALA A O 1
ATOM 1481 N N . GLY A 1 197 ? 4.739 -3.016 -28.848 1.00 63.94 197 GLY A N 1
ATOM 1482 C CA . GLY A 1 197 ? 4.907 -4.100 -27.884 1.00 63.94 197 GLY A CA 1
ATOM 1483 C C . GLY A 1 197 ? 6.134 -3.980 -26.985 1.00 63.94 197 GLY A C 1
ATOM 1484 O O . GLY A 1 197 ? 6.569 -4.996 -26.461 1.00 63.94 197 GLY A O 1
ATOM 1485 N N . ALA A 1 198 ? 6.702 -2.782 -26.807 1.00 78.56 198 ALA A N 1
ATOM 1486 C CA . ALA A 1 198 ? 7.843 -2.545 -25.917 1.00 78.56 198 ALA A CA 1
ATOM 1487 C C . ALA A 1 198 ? 7.488 -2.442 -24.425 1.00 78.56 198 ALA A C 1
ATOM 1489 O O . ALA A 1 198 ? 8.386 -2.228 -23.617 1.00 78.56 198 ALA A O 1
ATOM 1490 N N . ALA A 1 199 ? 6.218 -2.628 -24.050 1.00 87.38 199 ALA A N 1
ATOM 1491 C CA . ALA A 1 199 ? 5.805 -2.732 -22.658 1.00 87.38 199 ALA A CA 1
ATOM 1492 C C . ALA A 1 199 ? 4.794 -3.863 -22.432 1.00 87.38 199 ALA A C 1
ATOM 1494 O O . ALA A 1 199 ? 3.802 -4.000 -23.156 1.00 87.38 199 ALA A O 1
ATOM 1495 N N . ASP A 1 200 ? 5.037 -4.674 -21.405 1.00 86.25 200 ASP A N 1
ATOM 1496 C CA . ASP A 1 200 ? 4.240 -5.856 -21.072 1.00 86.25 200 ASP A CA 1
ATOM 1497 C C . ASP A 1 200 ? 4.231 -6.122 -19.555 1.00 86.25 200 ASP A C 1
ATOM 1499 O O . ASP A 1 200 ? 4.950 -5.484 -18.787 1.00 86.25 200 ASP A O 1
ATOM 1503 N N . ASN A 1 201 ? 3.405 -7.068 -19.102 1.00 86.56 201 ASN A N 1
ATOM 1504 C CA . ASN A 1 201 ? 3.358 -7.556 -17.720 1.00 86.56 201 ASN A CA 1
ATOM 1505 C C . ASN A 1 201 ? 3.181 -6.446 -16.667 1.00 86.56 201 ASN A C 1
ATOM 1507 O O . ASN A 1 201 ? 3.707 -6.546 -15.552 1.00 86.56 201 ASN A O 1
ATOM 1511 N N . ALA A 1 202 ? 2.411 -5.408 -17.016 1.00 89.50 202 ALA A N 1
ATOM 1512 C CA . ALA A 1 202 ? 1.984 -4.377 -16.082 1.00 89.50 202 ALA A CA 1
ATOM 1513 C C . ALA A 1 202 ? 1.225 -5.024 -14.913 1.00 89.50 202 ALA A C 1
ATOM 1515 O O . ALA A 1 202 ? 0.238 -5.742 -15.092 1.00 89.50 202 ALA A O 1
ATOM 1516 N N . CYS A 1 203 ? 1.719 -4.790 -13.707 1.00 89.75 203 CYS A N 1
ATOM 1517 C CA . CYS A 1 203 ? 1.210 -5.373 -12.479 1.00 89.75 203 CYS A CA 1
ATOM 1518 C C . CYS A 1 203 ? 1.294 -4.338 -11.362 1.00 89.75 203 CYS A C 1
ATOM 1520 O O . CYS A 1 203 ? 2.239 -3.543 -11.303 1.00 89.75 203 CYS A O 1
ATOM 1522 N N . TYR A 1 204 ? 0.305 -4.353 -10.478 1.00 94.94 204 TYR A N 1
ATOM 1523 C CA . TYR A 1 204 ? 0.365 -3.623 -9.226 1.00 94.94 204 TYR A CA 1
ATOM 1524 C C . TYR A 1 204 ? -0.163 -4.497 -8.090 1.00 94.94 204 TYR A C 1
ATOM 1526 O O . TYR A 1 204 ? -0.973 -5.402 -8.301 1.00 94.94 204 TYR A O 1
ATOM 1534 N N . GLU A 1 205 ? 0.299 -4.218 -6.883 1.00 96.00 205 GLU A N 1
ATOM 1535 C CA . GLU A 1 205 ? -0.123 -4.903 -5.670 1.00 96.00 205 GLU A CA 1
ATOM 1536 C C . GLU A 1 205 ? -0.271 -3.873 -4.555 1.00 96.00 205 GLU A C 1
ATOM 1538 O O . GLU A 1 205 ? 0.703 -3.234 -4.160 1.00 96.00 205 GLU A O 1
ATOM 1543 N N . VAL A 1 206 ? -1.489 -3.717 -4.035 1.00 96.12 206 VAL A N 1
ATOM 1544 C CA . VAL A 1 206 ? -1.712 -2.962 -2.799 1.00 96.12 206 VAL A CA 1
ATOM 1545 C C . VAL A 1 206 ? -1.233 -3.808 -1.628 1.00 96.12 206 VAL A C 1
ATOM 1547 O O . VAL A 1 206 ? -1.674 -4.943 -1.446 1.00 96.12 206 VAL A O 1
ATOM 1550 N N . VAL A 1 207 ? -0.354 -3.234 -0.817 1.00 96.12 207 VAL A N 1
ATOM 1551 C CA . VAL A 1 207 ? 0.148 -3.842 0.409 1.00 96.12 207 VAL A CA 1
ATOM 1552 C C . VAL A 1 207 ? -0.695 -3.328 1.566 1.00 96.12 207 VAL A C 1
ATOM 1554 O O . VAL A 1 207 ? -0.705 -2.130 1.858 1.00 96.12 207 VAL A O 1
ATOM 1557 N N . THR A 1 208 ? -1.391 -4.237 2.244 1.00 93.88 208 THR A N 1
ATOM 1558 C CA . THR A 1 208 ? -2.159 -3.929 3.452 1.00 93.88 208 THR A CA 1
ATOM 1559 C C . THR A 1 208 ? -1.470 -4.479 4.694 1.00 93.88 208 THR A C 1
ATOM 1561 O O . THR A 1 208 ? -0.701 -5.442 4.648 1.00 93.88 208 THR A O 1
ATOM 1564 N N . SER A 1 209 ? -1.762 -3.878 5.841 1.00 88.50 209 SER A N 1
ATOM 1565 C CA . SER A 1 209 ? -1.379 -4.432 7.136 1.00 88.50 209 SER A CA 1
ATOM 1566 C C . SER A 1 209 ? -2.022 -5.807 7.350 1.00 88.50 209 SER A C 1
ATOM 1568 O O . SER A 1 209 ? -3.092 -6.111 6.815 1.00 88.50 209 SER A O 1
ATOM 1570 N N . ALA A 1 210 ? -1.353 -6.665 8.124 1.00 83.88 210 ALA A N 1
ATOM 1571 C CA . ALA A 1 210 ? -1.944 -7.935 8.522 1.00 83.88 210 ALA A CA 1
ATOM 1572 C C . ALA A 1 210 ? -3.188 -7.673 9.392 1.00 83.88 210 ALA A C 1
ATOM 1574 O O . ALA A 1 210 ? -3.135 -6.794 10.260 1.00 83.88 210 ALA A O 1
ATOM 1575 N N . PRO A 1 211 ? -4.282 -8.435 9.212 1.00 82.38 211 PRO A N 1
ATOM 1576 C CA . PRO A 1 211 ? -5.447 -8.305 10.074 1.00 82.38 211 PRO A CA 1
ATOM 1577 C C . PRO A 1 211 ? -5.048 -8.562 11.536 1.00 82.38 211 PRO A C 1
ATOM 1579 O O . PRO A 1 211 ? -4.174 -9.400 11.801 1.00 82.38 211 PRO A O 1
ATOM 1582 N N . PRO A 1 212 ? -5.662 -7.855 12.500 1.00 87.75 212 PRO A N 1
ATOM 1583 C CA . PRO A 1 212 ? -5.340 -8.051 13.902 1.00 87.75 212 PRO A CA 1
ATOM 1584 C C . PRO A 1 212 ? -5.698 -9.474 14.354 1.00 87.75 212 PRO A C 1
ATOM 1586 O O . PRO A 1 212 ? -6.588 -10.125 13.810 1.00 87.75 212 PRO A O 1
ATOM 1589 N N . THR A 1 213 ? -5.009 -9.971 15.384 1.00 95.12 213 THR A N 1
ATOM 1590 C CA . THR A 1 213 ? -5.431 -11.212 16.048 1.00 95.12 213 THR A CA 1
ATOM 1591 C C . THR A 1 213 ? -6.627 -10.912 16.943 1.00 95.12 213 THR A C 1
ATOM 1593 O O . THR A 1 213 ? -6.503 -10.150 17.904 1.00 95.12 213 THR A O 1
ATOM 1596 N N . CYS A 1 214 ? -7.763 -11.524 16.623 1.00 97.31 214 CYS A N 1
ATOM 1597 C CA . CYS A 1 214 ? -9.030 -11.317 17.310 1.00 97.31 214 CYS A CA 1
ATOM 1598 C C . CYS A 1 214 ? -9.396 -12.528 18.175 1.00 97.31 214 CYS A C 1
ATOM 1600 O O . CYS A 1 214 ? -9.087 -13.675 17.842 1.00 97.31 214 CYS A O 1
ATOM 1602 N N . TYR A 1 215 ? -10.066 -12.265 19.292 1.00 98.38 215 TYR A N 1
ATOM 1603 C CA . TYR A 1 215 ? -10.531 -13.263 20.243 1.00 98.38 215 TYR A CA 1
ATOM 1604 C C . TYR A 1 215 ? -12.042 -13.125 20.424 1.00 98.38 215 TYR A C 1
ATOM 1606 O O . TYR A 1 215 ? -12.555 -12.015 20.545 1.00 98.38 215 TYR A O 1
ATOM 1614 N N . ALA A 1 216 ? -12.761 -14.245 20.451 1.00 98.50 216 ALA A N 1
ATOM 1615 C CA . ALA A 1 216 ? -14.210 -14.238 20.624 1.00 98.50 216 ALA A CA 1
ATOM 1616 C C . ALA A 1 216 ? -14.606 -13.911 22.073 1.00 98.50 216 ALA A C 1
ATOM 1618 O O . ALA A 1 216 ? -14.086 -14.534 23.005 1.00 98.50 216 ALA A O 1
ATOM 1619 N N . LEU A 1 217 ? -15.561 -12.993 22.248 1.00 98.69 217 LEU A N 1
ATOM 1620 C CA . LEU A 1 217 ? -16.248 -12.734 23.512 1.00 98.69 217 LEU A CA 1
ATOM 1621 C C . LEU A 1 217 ? -17.641 -13.370 23.474 1.00 98.69 217 LEU A C 1
ATOM 1623 O O . LEU A 1 217 ? -18.481 -13.017 22.650 1.00 98.69 217 LEU A O 1
ATOM 1627 N N . THR A 1 218 ? -17.901 -14.302 24.387 1.00 98.50 218 THR A N 1
ATOM 1628 C CA . THR A 1 218 ? -19.237 -14.885 24.576 1.00 98.50 218 THR A CA 1
ATOM 1629 C C . THR A 1 218 ? -19.925 -14.218 25.759 1.00 98.50 218 THR A C 1
ATOM 1631 O O . THR A 1 218 ? -19.380 -14.214 26.862 1.00 98.50 218 THR A O 1
ATOM 1634 N N . LEU A 1 219 ? -21.122 -13.679 25.535 1.00 98.62 219 LEU A N 1
ATOM 1635 C CA . LEU A 1 219 ? -21.955 -13.078 26.576 1.00 98.62 219 LEU A CA 1
ATOM 1636 C C . LEU A 1 219 ? -23.092 -14.021 26.969 1.00 98.62 219 LEU A C 1
ATOM 1638 O O . LEU A 1 219 ? -23.596 -14.769 26.131 1.00 98.62 219 LEU A O 1
ATOM 1642 N N . GLY A 1 220 ? -23.480 -13.989 28.242 1.00 98.25 220 GLY A N 1
ATOM 1643 C CA . GLY A 1 220 ? -24.565 -14.811 28.769 1.00 98.25 220 GLY A CA 1
ATOM 1644 C C . GLY A 1 220 ? -25.130 -14.296 30.093 1.00 98.25 220 GLY A C 1
ATOM 1645 O O . GLY A 1 220 ? -24.707 -13.259 30.615 1.00 98.25 220 GLY A O 1
ATOM 1646 N N . HIS A 1 221 ? -26.033 -15.076 30.683 1.00 98.56 221 HIS A N 1
ATOM 1647 C CA . HIS A 1 221 ? -26.500 -14.874 32.050 1.00 98.56 221 HIS A CA 1
ATOM 1648 C C . HIS A 1 221 ? -26.818 -16.189 32.771 1.00 98.56 221 HIS A C 1
ATOM 1650 O O . HIS A 1 221 ? -26.988 -17.246 32.158 1.00 98.56 221 HIS A O 1
ATOM 1656 N N . THR A 1 222 ? -26.923 -16.110 34.096 1.00 98.44 222 THR A N 1
ATOM 1657 C CA . THR A 1 222 ? -27.559 -17.133 34.938 1.00 98.44 222 THR A CA 1
ATOM 1658 C C . THR A 1 222 ? -28.773 -16.543 35.656 1.00 98.44 222 THR A C 1
ATOM 1660 O O . THR A 1 222 ? -28.850 -15.332 35.846 1.00 98.44 222 THR A O 1
ATOM 1663 N N . GLY A 1 223 ? -29.739 -17.378 36.053 1.00 97.88 223 GLY A N 1
ATOM 1664 C CA . GLY A 1 223 ? -31.013 -16.894 36.601 1.00 97.88 223 GLY A CA 1
ATOM 1665 C C . GLY A 1 223 ? -31.952 -16.382 35.507 1.00 97.88 223 GLY A C 1
ATOM 1666 O O . GLY A 1 223 ? -31.893 -16.883 34.388 1.00 97.88 223 GLY A O 1
ATOM 1667 N N . GLN A 1 224 ? -32.823 -15.418 35.828 1.00 98.25 224 GLN A N 1
ATOM 1668 C CA . GLN A 1 224 ? -33.804 -14.863 34.884 1.00 98.25 224 GLN A CA 1
ATOM 1669 C C . GLN A 1 224 ? -33.589 -13.361 34.648 1.00 98.25 224 GLN A C 1
ATOM 1671 O O . GLN A 1 224 ? -33.756 -12.540 35.555 1.00 98.25 224 GLN A O 1
ATOM 1676 N N . GLY A 1 225 ? -33.256 -13.013 33.407 1.00 97.94 225 GLY A N 1
ATOM 1677 C CA . GLY A 1 225 ? -33.075 -11.646 32.922 1.00 97.94 225 GLY A CA 1
ATOM 1678 C C . GLY A 1 225 ? -32.515 -11.635 31.497 1.00 97.94 225 GLY A C 1
ATOM 1679 O O . GLY A 1 225 ? -32.531 -12.656 30.810 1.00 97.94 225 GLY A O 1
ATOM 1680 N N . SER A 1 226 ? -32.026 -10.487 31.029 1.00 98.19 226 SER A N 1
ATOM 1681 C CA . SER A 1 226 ? -31.387 -10.366 29.709 1.00 98.19 226 SER A CA 1
ATOM 1682 C C . SER A 1 226 ? -29.879 -10.626 29.744 1.00 98.19 226 SER A C 1
ATOM 1684 O O . SER A 1 226 ? -29.210 -10.358 30.745 1.00 98.19 226 SER A O 1
ATOM 1686 N N . ASP A 1 227 ? -29.329 -11.080 28.615 1.00 98.19 227 ASP A N 1
ATOM 1687 C CA . ASP A 1 227 ? -27.886 -11.014 28.366 1.00 98.19 227 ASP A CA 1
ATOM 1688 C C . ASP A 1 227 ? -27.424 -9.550 28.266 1.00 98.19 227 ASP A C 1
ATOM 1690 O O . ASP A 1 227 ? -28.180 -8.695 27.78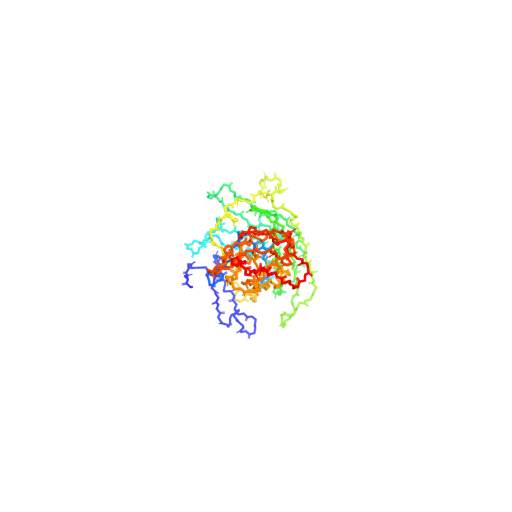5 1.00 98.19 227 ASP A O 1
ATOM 1694 N N . PRO A 1 228 ? -26.182 -9.242 28.673 1.00 98.00 228 PRO A N 1
ATOM 1695 C CA . PRO A 1 228 ? -25.602 -7.930 28.440 1.00 98.00 228 PRO A CA 1
ATOM 1696 C C . PRO A 1 228 ? -25.291 -7.710 26.952 1.00 98.00 228 PRO A C 1
ATOM 1698 O O . PRO A 1 228 ? -25.043 -8.647 26.194 1.00 98.00 228 PRO A O 1
ATOM 1701 N N . LEU A 1 229 ? -25.236 -6.444 26.546 1.00 97.94 229 LEU A N 1
ATOM 1702 C CA . LEU A 1 229 ? -24.788 -5.992 25.232 1.00 97.94 229 LEU A CA 1
ATOM 1703 C C . LEU A 1 229 ? -23.397 -5.369 25.339 1.00 97.94 229 LEU A C 1
ATOM 1705 O O . LEU A 1 229 ? -23.168 -4.520 26.203 1.00 97.94 229 LEU A O 1
ATOM 1709 N N . ALA A 1 230 ? -22.497 -5.749 24.433 1.00 98.44 230 ALA A N 1
ATOM 1710 C CA . ALA A 1 230 ? -21.164 -5.166 24.331 1.00 98.44 230 ALA A CA 1
ATOM 1711 C C . ALA A 1 230 ? -21.139 -3.917 23.437 1.00 98.44 230 ALA A C 1
ATOM 1713 O O . ALA A 1 230 ? -21.775 -3.866 22.383 1.00 98.44 230 ALA A O 1
ATOM 1714 N N . THR A 1 231 ? -20.381 -2.904 23.853 1.00 97.94 231 THR A N 1
ATOM 1715 C CA . THR A 1 231 ? -20.048 -1.715 23.063 1.00 97.94 231 THR A CA 1
ATOM 1716 C C . THR A 1 231 ? -18.550 -1.412 23.209 1.00 97.94 231 THR A C 1
ATOM 1718 O O . THR A 1 231 ? -18.107 -1.183 24.334 1.00 97.94 231 THR A O 1
ATOM 1721 N N . PRO A 1 232 ? -17.776 -1.384 22.106 1.00 98.06 232 PRO A N 1
ATOM 1722 C CA . PRO A 1 232 ? -18.200 -1.643 20.723 1.00 98.06 232 PRO A CA 1
ATOM 1723 C C . PRO A 1 232 ? -18.657 -3.100 20.502 1.00 98.06 232 PRO A C 1
ATOM 1725 O O . PRO A 1 232 ? -18.409 -3.966 21.336 1.00 98.06 232 PRO A O 1
ATOM 1728 N N . ALA A 1 233 ? -19.348 -3.382 19.390 1.00 97.44 233 ALA A N 1
ATOM 1729 C CA . ALA A 1 233 ? -19.812 -4.741 19.056 1.00 97.44 233 ALA A CA 1
ATOM 1730 C C . ALA A 1 233 ? -18.680 -5.679 18.574 1.00 97.44 233 ALA A C 1
ATOM 1732 O O . ALA A 1 233 ? -18.872 -6.891 18.496 1.00 97.44 233 ALA A O 1
ATOM 1733 N N . ASN A 1 234 ? -17.524 -5.106 18.231 1.00 97.81 234 ASN A N 1
ATOM 1734 C CA . ASN A 1 234 ? -16.266 -5.759 17.868 1.00 97.81 234 ASN A CA 1
ATOM 1735 C C . ASN A 1 234 ? -15.144 -4.709 17.841 1.00 97.81 234 ASN A C 1
ATOM 1737 O O . ASN A 1 234 ? -15.429 -3.515 17.716 1.00 97.81 234 ASN A O 1
ATOM 1741 N N . SER A 1 235 ? -13.883 -5.137 17.893 1.00 96.19 235 SER A N 1
ATOM 1742 C CA . SER A 1 235 ? -12.748 -4.250 17.587 1.00 96.19 235 SER A CA 1
ATOM 1743 C C . SER A 1 235 ? -12.652 -3.975 16.079 1.00 96.19 235 SER A C 1
ATOM 1745 O O . SER A 1 235 ? -13.086 -4.782 15.249 1.00 96.19 235 SER A O 1
ATOM 1747 N N . THR A 1 236 ? -12.044 -2.848 15.699 1.00 89.19 236 THR A N 1
ATOM 1748 C CA . THR A 1 236 ? -11.725 -2.542 14.293 1.00 89.19 236 THR A CA 1
ATOM 1749 C C . THR A 1 236 ? -10.865 -3.654 13.688 1.00 89.19 236 THR A C 1
ATOM 1751 O O . THR A 1 236 ? -9.855 -4.045 14.267 1.00 89.19 236 THR A O 1
ATOM 1754 N N . GLY A 1 237 ? -11.265 -4.168 12.522 1.00 88.31 237 GLY A N 1
ATOM 1755 C CA . GLY A 1 237 ? -10.578 -5.277 11.849 1.00 88.31 237 GLY A CA 1
ATOM 1756 C C . GLY A 1 237 ? -10.950 -6.677 12.356 1.00 88.31 237 GLY A C 1
ATOM 1757 O O . GLY A 1 237 ? -10.483 -7.655 11.779 1.00 88.31 237 GLY A O 1
ATOM 1758 N N . CYS A 1 238 ? -11.808 -6.788 13.376 1.00 93.88 238 CYS A N 1
ATOM 1759 C CA . CYS A 1 238 ? -12.334 -8.058 13.883 1.00 93.88 238 CYS A CA 1
ATOM 1760 C C . CYS A 1 238 ? -13.769 -8.328 13.408 1.00 93.88 238 CYS A C 1
ATOM 1762 O O . CYS A 1 238 ? -14.513 -7.400 13.078 1.00 93.88 238 CYS A O 1
ATOM 1764 N N . ALA A 1 239 ? -14.174 -9.602 13.387 1.00 95.44 239 ALA A N 1
ATOM 1765 C CA . ALA A 1 239 ? -15.564 -9.977 13.133 1.00 95.44 239 ALA A CA 1
ATOM 1766 C C . ALA A 1 239 ? -16.478 -9.568 14.306 1.00 95.44 239 ALA A C 1
ATOM 1768 O O . ALA A 1 239 ? -16.013 -9.321 15.417 1.00 95.44 239 ALA A O 1
ATOM 1769 N N . ALA A 1 240 ? -17.793 -9.510 14.071 1.00 96.25 240 ALA A N 1
ATOM 1770 C CA . ALA A 1 240 ? -18.774 -9.200 15.114 1.00 96.25 240 ALA A CA 1
ATOM 1771 C C . ALA A 1 240 ? -18.639 -10.154 16.320 1.00 96.25 240 ALA A C 1
ATOM 1773 O O . ALA A 1 240 ? -18.627 -11.372 16.140 1.00 96.25 240 ALA A O 1
ATOM 1774 N N . GLY A 1 241 ? -18.569 -9.604 17.537 1.00 97.50 241 GLY A N 1
ATOM 1775 C CA . GLY A 1 241 ? -18.339 -10.364 18.771 1.00 97.50 241 GLY A CA 1
ATOM 1776 C C . GLY A 1 241 ? -16.878 -10.752 19.029 1.00 97.50 241 GLY A C 1
ATOM 1777 O O . GLY A 1 241 ? -16.605 -11.470 19.992 1.00 97.50 241 GLY A O 1
ATOM 1778 N N . GLU A 1 242 ? -15.937 -10.292 18.202 1.00 98.38 242 GLU A N 1
ATOM 1779 C CA . GLU A 1 242 ? -14.508 -10.523 18.391 1.00 98.38 242 GLU A CA 1
ATOM 1780 C C . GLU A 1 242 ? -13.738 -9.225 18.633 1.00 98.38 242 GLU A C 1
ATOM 1782 O O . GLU A 1 242 ? -14.058 -8.156 18.105 1.00 98.38 242 GLU A O 1
ATOM 1787 N N . TYR A 1 243 ? -12.688 -9.337 19.439 1.00 98.38 243 TYR A N 1
ATOM 1788 C CA . TYR A 1 243 ? -11.965 -8.192 19.968 1.00 98.38 243 TYR A CA 1
ATOM 1789 C C . TYR A 1 243 ? -10.465 -8.454 20.013 1.00 98.38 243 TYR A C 1
ATOM 1791 O O . TYR A 1 243 ? -10.022 -9.592 20.191 1.00 98.38 243 TYR A O 1
ATOM 1799 N N . VAL A 1 244 ? -9.674 -7.394 19.867 1.00 97.62 244 VAL A N 1
ATOM 1800 C CA . VAL A 1 244 ? -8.226 -7.464 20.082 1.00 97.62 244 VAL A CA 1
ATOM 1801 C C . VAL A 1 244 ? -7.918 -7.500 21.576 1.00 97.62 244 VAL A C 1
ATOM 1803 O O . VAL A 1 244 ? -8.678 -6.988 22.395 1.00 97.62 244 VAL A O 1
ATOM 1806 N N . SER A 1 245 ? -6.784 -8.093 21.951 1.00 98.12 245 SER A N 1
ATOM 1807 C CA . SER A 1 245 ? -6.339 -8.076 23.349 1.00 98.12 245 SER A CA 1
ATOM 1808 C C . SER A 1 245 ? -6.178 -6.637 23.848 1.00 98.12 245 SER A C 1
ATOM 1810 O O . SER A 1 245 ? -5.526 -5.824 23.197 1.00 98.12 245 SER A O 1
ATOM 1812 N N . GLY A 1 246 ? -6.691 -6.359 25.044 1.00 97.75 246 GLY A N 1
ATOM 1813 C CA . GLY A 1 246 ? -6.633 -5.051 25.691 1.00 97.75 246 GLY A CA 1
ATOM 1814 C C . GLY A 1 246 ? -7.739 -4.080 25.278 1.00 97.75 246 GLY A C 1
ATOM 1815 O O . GLY A 1 246 ? -7.775 -2.988 25.832 1.00 97.75 246 GLY A O 1
ATOM 1816 N N . GLU A 1 247 ? -8.634 -4.447 24.353 1.00 98.31 247 GLU A N 1
ATOM 1817 C CA . GLU A 1 247 ? -9.832 -3.645 24.083 1.00 98.31 247 GLU A CA 1
ATOM 1818 C C . GLU A 1 247 ? -10.676 -3.524 25.361 1.00 98.31 247 GLU A C 1
ATOM 1820 O O . GLU A 1 247 ? -10.984 -4.535 26.001 1.00 98.31 247 GLU A O 1
ATOM 1825 N N . GLU A 1 248 ? -11.063 -2.297 25.712 1.00 98.31 248 GLU A N 1
ATOM 1826 C CA . GLU A 1 248 ? -12.025 -2.029 26.781 1.00 98.31 248 GLU A CA 1
ATOM 1827 C C . GLU A 1 248 ? -13.448 -2.104 26.218 1.00 98.31 248 GLU A C 1
ATOM 1829 O O . GLU A 1 248 ? -13.872 -1.273 25.414 1.00 98.31 248 GLU A O 1
ATOM 1834 N N . ILE A 1 249 ? -14.203 -3.110 26.653 1.00 98.75 249 ILE A N 1
ATOM 1835 C CA . ILE A 1 249 ? -15.540 -3.409 26.141 1.00 98.75 249 ILE A CA 1
ATOM 1836 C C . ILE A 1 249 ? -16.562 -3.082 27.224 1.00 98.75 249 ILE A C 1
ATOM 1838 O O . ILE A 1 249 ? -16.612 -3.738 28.266 1.00 98.75 249 ILE A O 1
ATOM 1842 N N . GLN A 1 250 ? -17.420 -2.094 26.976 1.00 98.62 250 GLN A N 1
ATOM 1843 C CA . GLN A 1 250 ? -18.507 -1.754 27.888 1.00 98.62 250 GLN A CA 1
ATOM 1844 C C . GLN A 1 250 ? -19.656 -2.754 27.725 1.00 98.62 250 GLN A C 1
ATOM 1846 O O . GLN A 1 250 ? -20.266 -2.850 26.661 1.00 98.62 250 GLN A O 1
ATOM 1851 N N . LEU A 1 251 ? -19.990 -3.459 28.801 1.00 98.69 251 LEU A N 1
ATOM 1852 C CA . LEU A 1 251 ? -21.206 -4.254 28.936 1.00 98.69 251 LEU A CA 1
ATOM 1853 C C . LEU A 1 251 ? -22.320 -3.390 29.534 1.00 98.69 251 LEU A C 1
ATOM 1855 O O . LEU A 1 251 ? -22.108 -2.671 30.514 1.00 98.69 251 LEU A O 1
ATOM 1859 N N . SER A 1 252 ? -23.512 -3.457 28.950 1.00 97.94 252 SER A N 1
ATOM 1860 C CA . SER A 1 252 ? -24.695 -2.713 29.400 1.00 97.94 252 SER A CA 1
ATOM 1861 C C . SER A 1 252 ? -25.984 -3.478 29.102 1.00 97.94 252 SER A C 1
ATOM 1863 O O . SER A 1 252 ? -25.961 -4.493 28.410 1.00 97.94 252 SER A O 1
ATOM 1865 N N . GLY A 1 253 ? -27.123 -3.002 29.609 1.00 96.12 253 GLY A N 1
ATOM 1866 C CA . GLY A 1 253 ? -28.429 -3.572 29.261 1.00 96.12 253 GLY A CA 1
ATOM 1867 C C . GLY A 1 253 ? -28.729 -4.919 29.922 1.00 96.12 253 GLY A C 1
ATOM 1868 O O . GLY A 1 253 ? -29.590 -5.650 29.434 1.00 96.12 253 GLY A O 1
ATOM 1869 N N . ALA A 1 254 ? -28.053 -5.239 31.029 1.00 97.81 254 ALA A N 1
ATOM 1870 C CA . ALA A 1 254 ? -28.452 -6.338 31.897 1.00 97.81 254 ALA A CA 1
ATOM 1871 C C . ALA A 1 254 ? -29.714 -5.937 32.682 1.00 97.81 254 ALA A C 1
ATOM 1873 O O . ALA A 1 254 ? -29.675 -5.047 33.532 1.00 97.81 254 ALA A O 1
ATOM 1874 N N . VAL A 1 255 ? -30.847 -6.566 32.375 1.00 98.19 255 VAL A N 1
ATOM 1875 C CA . VAL A 1 255 ? -32.158 -6.265 32.956 1.00 98.19 255 VAL A CA 1
ATOM 1876 C C . VAL A 1 255 ? -32.699 -7.525 33.636 1.00 98.19 255 VAL A C 1
ATOM 1878 O O . VAL A 1 255 ? -33.016 -8.491 32.939 1.00 98.19 255 VAL A O 1
ATOM 1881 N N . PRO A 1 256 ? -32.836 -7.537 34.976 1.00 98.19 256 PRO A N 1
ATOM 1882 C CA . PRO A 1 256 ? -33.491 -8.634 35.681 1.00 98.19 256 PRO A CA 1
ATOM 1883 C C . PRO A 1 256 ? -34.964 -8.762 35.290 1.00 98.19 256 PRO A C 1
ATOM 1885 O O . PRO A 1 256 ? -35.665 -7.756 35.136 1.00 98.19 256 PRO A O 1
ATOM 1888 N N . ASP A 1 257 ? -35.461 -9.995 35.226 1.00 98.56 257 ASP A N 1
ATOM 1889 C CA . ASP A 1 257 ? -36.898 -10.245 35.139 1.00 98.56 257 ASP A CA 1
ATOM 1890 C C . ASP A 1 257 ? -37.618 -9.842 36.441 1.00 98.56 257 ASP A C 1
ATOM 1892 O O . ASP A 1 257 ? -37.024 -9.650 37.506 1.00 98.56 257 ASP A O 1
ATOM 1896 N N . ALA A 1 258 ? -38.948 -9.733 36.382 1.00 97.81 258 ALA A N 1
ATOM 1897 C CA . ALA A 1 258 ? -39.750 -9.419 37.560 1.00 97.81 258 ALA A CA 1
ATOM 1898 C C . ALA A 1 258 ? -39.529 -10.452 38.684 1.00 97.81 258 ALA A C 1
ATOM 1900 O O . ALA A 1 258 ? -39.739 -11.649 38.493 1.00 97.81 258 ALA A O 1
ATOM 1901 N N . GLY A 1 259 ? -39.153 -9.970 39.873 1.00 97.88 259 GLY A N 1
ATOM 1902 C CA . GLY A 1 259 ? -38.836 -10.816 41.029 1.00 97.88 259 GLY A CA 1
ATOM 1903 C C . GLY A 1 259 ? -37.369 -11.245 41.117 1.00 97.88 259 GLY A C 1
ATOM 1904 O O . GLY A 1 259 ? -37.036 -11.996 42.026 1.00 97.88 259 GLY A O 1
ATOM 1905 N N . TRP A 1 260 ? -36.503 -10.759 40.226 1.00 98.62 260 TRP A N 1
ATOM 1906 C CA . TRP A 1 260 ? -35.065 -11.027 40.227 1.00 98.62 260 TRP A CA 1
ATOM 1907 C C . TRP A 1 260 ? -34.258 -9.736 40.398 1.00 98.62 260 TRP A C 1
ATOM 1909 O O . TRP A 1 260 ? -34.752 -8.635 40.146 1.00 98.62 260 TRP A O 1
ATOM 1919 N N . HIS A 1 261 ? -33.007 -9.861 40.834 1.00 98.31 261 HIS A N 1
ATOM 1920 C CA . HIS A 1 261 ? -32.033 -8.767 40.859 1.00 98.31 261 HIS A CA 1
ATOM 1921 C C . HIS A 1 261 ? -30.655 -9.225 40.369 1.00 98.31 261 HIS A C 1
ATOM 1923 O O . HIS A 1 261 ? -30.391 -10.425 40.327 1.00 98.31 261 HIS A O 1
ATOM 1929 N N . ILE A 1 262 ? -29.788 -8.279 39.990 1.00 98.56 262 ILE A N 1
ATOM 1930 C CA . ILE A 1 262 ? -28.379 -8.576 39.691 1.00 98.56 262 ILE A CA 1
ATOM 1931 C C . ILE A 1 262 ? -27.664 -8.858 41.009 1.00 98.56 262 ILE A C 1
ATOM 1933 O O . ILE A 1 262 ? -27.642 -8.006 41.898 1.00 98.56 262 ILE A O 1
ATOM 1937 N N . ASP A 1 263 ? -27.075 -10.042 41.110 1.00 98.44 263 ASP A N 1
ATOM 1938 C CA . ASP A 1 263 ? -26.287 -10.481 42.260 1.00 98.44 263 ASP A CA 1
ATOM 1939 C C . ASP A 1 263 ? -24.792 -10.227 42.053 1.00 98.44 263 ASP A C 1
ATOM 1941 O O . ASP A 1 263 ? -24.104 -9.734 42.945 1.00 98.44 263 ASP A O 1
ATOM 1945 N N . SER A 1 264 ? -24.290 -10.567 40.867 1.00 98.56 264 SER A N 1
ATOM 1946 C CA . SER A 1 264 ? -22.867 -10.517 40.538 1.00 98.56 264 SER A CA 1
ATOM 1947 C C . SER A 1 264 ? -22.647 -10.621 39.028 1.00 98.56 264 SER A C 1
ATOM 1949 O O . SER A 1 264 ? -23.586 -10.811 38.253 1.00 98.56 264 SER A O 1
ATOM 1951 N N . TRP A 1 265 ? -21.391 -10.532 38.606 1.00 98.75 265 TRP A N 1
ATOM 1952 C CA . TRP A 1 265 ? -20.945 -10.844 37.252 1.00 98.75 265 TRP A CA 1
ATOM 1953 C C . TRP A 1 265 ? -19.855 -11.919 37.301 1.00 98.75 265 TRP A C 1
ATOM 1955 O O . TRP A 1 265 ? -19.331 -12.259 38.360 1.00 98.75 265 TRP A O 1
ATOM 1965 N N . THR A 1 266 ? -19.521 -12.483 36.148 1.00 98.62 266 THR A N 1
ATOM 1966 C CA . THR A 1 266 ? -18.368 -13.372 35.964 1.00 98.62 266 THR A CA 1
ATOM 1967 C C . THR A 1 266 ? -17.617 -12.975 34.711 1.00 98.62 266 THR A C 1
ATOM 1969 O O . THR A 1 266 ? -18.242 -12.626 33.709 1.00 98.62 266 THR A O 1
ATOM 1972 N N . GLY A 1 267 ? -16.287 -13.061 34.750 1.00 98.12 267 GLY A N 1
ATOM 1973 C CA . GLY A 1 267 ? -15.455 -12.779 33.580 1.00 98.12 267 GLY A CA 1
ATOM 1974 C C . GLY A 1 267 ? -15.465 -11.303 33.179 1.00 98.12 267 GLY A C 1
ATOM 1975 O O . GLY A 1 267 ? -15.241 -10.984 32.017 1.00 98.12 267 GLY A O 1
ATOM 1976 N N . THR A 1 268 ? -15.733 -10.404 34.116 1.00 98.62 268 THR A N 1
ATOM 1977 C CA . THR A 1 268 ? -15.697 -8.952 33.929 1.00 98.62 268 THR A CA 1
ATOM 1978 C C . THR A 1 268 ? -14.591 -8.329 34.773 1.00 98.62 268 THR A C 1
ATOM 1980 O O . THR A 1 268 ? -13.997 -8.978 35.634 1.00 98.62 268 THR A O 1
ATOM 1983 N N . ASP A 1 269 ? -14.332 -7.043 34.565 1.00 98.50 269 ASP A N 1
ATOM 1984 C CA . ASP A 1 269 ? -13.347 -6.291 35.341 1.00 98.50 269 ASP A CA 1
ATOM 1985 C C . ASP A 1 269 ? -13.803 -6.088 36.801 1.00 98.50 269 ASP A C 1
ATOM 1987 O O . ASP A 1 269 ? -12.975 -5.872 37.690 1.00 98.50 269 ASP A O 1
ATOM 1991 N N . ASN A 1 270 ? -15.111 -6.197 37.082 1.00 98.38 270 ASN A N 1
ATOM 1992 C CA . ASN A 1 270 ? -15.655 -6.190 38.440 1.00 98.38 270 ASN A CA 1
ATOM 1993 C C . ASN A 1 270 ? -16.779 -7.220 38.637 1.00 98.38 270 ASN A C 1
ATOM 1995 O O . ASN A 1 270 ? -17.965 -6.883 38.658 1.00 98.38 270 ASN A O 1
ATOM 1999 N N . ASP A 1 271 ? -16.393 -8.466 38.893 1.00 98.56 271 ASP A N 1
ATOM 2000 C CA . ASP A 1 271 ? -17.319 -9.583 39.131 1.00 98.56 271 ASP A CA 1
ATOM 2001 C C . ASP A 1 271 ? -18.215 -9.417 40.376 1.00 98.56 271 ASP A C 1
ATOM 2003 O O . ASP A 1 271 ? -19.244 -10.074 40.502 1.00 98.56 271 ASP A O 1
ATOM 2007 N N . SER A 1 272 ? -17.885 -8.499 41.291 1.00 98.25 272 SER A N 1
ATOM 2008 C CA . SER A 1 272 ? -18.712 -8.207 42.476 1.00 98.25 272 SER A CA 1
ATOM 2009 C C . SER A 1 272 ? -19.772 -7.119 42.256 1.00 98.25 272 SER A C 1
ATOM 2011 O O . SER A 1 272 ? -20.495 -6.762 43.187 1.00 98.25 272 SER A O 1
ATOM 2013 N N . SER A 1 273 ? -19.841 -6.549 41.049 1.00 98.25 273 SER A N 1
ATOM 2014 C CA . SER A 1 273 ? -20.802 -5.499 40.718 1.00 98.25 273 SER A CA 1
ATOM 2015 C C . SER A 1 273 ? -22.244 -6.011 40.776 1.00 98.25 273 SER A C 1
ATOM 2017 O O . SER A 1 273 ? -22.543 -7.120 40.352 1.00 98.25 273 SER A O 1
ATOM 2019 N N . THR A 1 274 ? -23.150 -5.157 41.245 1.00 98.19 274 THR A N 1
ATOM 2020 C CA . THR A 1 274 ? -24.611 -5.351 41.160 1.00 98.19 274 THR A CA 1
ATOM 2021 C C . THR A 1 274 ? -25.268 -4.332 40.224 1.00 98.19 274 THR A C 1
ATOM 2023 O O . THR A 1 274 ? -26.491 -4.227 40.164 1.00 98.19 274 THR A O 1
ATOM 2026 N N . ALA A 1 275 ? -24.461 -3.547 39.501 1.00 98.38 275 ALA A N 1
ATOM 2027 C CA . ALA A 1 275 ? -24.946 -2.617 38.489 1.00 98.38 275 ALA A CA 1
ATOM 2028 C C . ALA A 1 275 ? -25.385 -3.359 37.215 1.00 98.38 275 ALA A C 1
ATOM 2030 O O . ALA A 1 275 ? -24.919 -4.462 36.927 1.00 98.38 275 ALA A O 1
ATOM 2031 N N . ASP A 1 276 ? -26.234 -2.703 36.424 1.00 97.75 276 ASP A N 1
ATOM 2032 C CA . ASP A 1 276 ? -26.717 -3.133 35.100 1.00 97.75 276 ASP A CA 1
ATOM 2033 C C . ASP A 1 276 ? -25.673 -2.987 33.974 1.00 97.75 276 ASP A C 1
ATOM 2035 O O . ASP 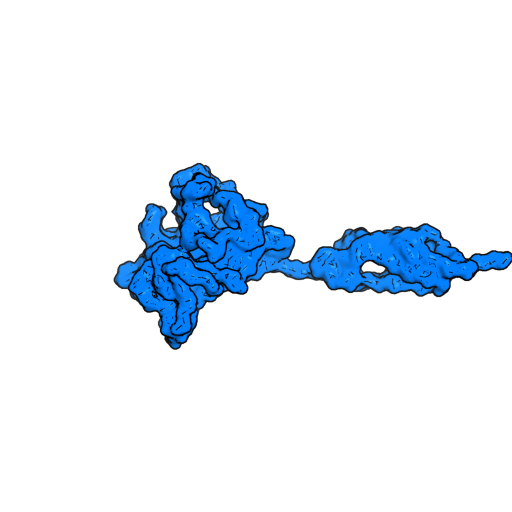A 1 276 ? -25.956 -3.228 32.795 1.00 97.75 276 ASP A O 1
ATOM 2039 N N . SER A 1 277 ? -24.459 -2.587 34.345 1.00 98.25 277 SER A N 1
ATOM 2040 C CA . SER A 1 277 ? -23.322 -2.351 33.468 1.00 98.25 277 SER A CA 1
ATOM 2041 C C . SER A 1 277 ? -22.017 -2.804 34.121 1.00 98.25 277 SER A C 1
ATOM 2043 O O . SER A 1 277 ? -21.869 -2.818 35.348 1.00 98.25 277 SER A O 1
ATOM 2045 N N . ASN A 1 278 ? -21.068 -3.196 33.274 1.00 98.69 278 ASN A N 1
ATOM 2046 C CA . ASN A 1 278 ? -19.733 -3.647 33.661 1.00 98.69 278 ASN A CA 1
ATOM 2047 C C . ASN A 1 278 ? -18.761 -3.478 32.487 1.00 98.69 278 ASN A C 1
ATOM 2049 O O . ASN A 1 278 ? -19.193 -3.159 31.386 1.00 98.69 278 ASN A O 1
ATOM 2053 N N . THR A 1 279 ? -17.475 -3.726 32.685 1.00 98.62 279 THR A N 1
ATOM 2054 C CA . THR A 1 279 ? -16.470 -3.659 31.615 1.00 98.62 279 THR A CA 1
ATOM 2055 C C . THR A 1 279 ? -15.760 -5.000 31.492 1.00 98.62 279 THR A C 1
ATOM 2057 O O . THR A 1 279 ? -15.652 -5.744 32.466 1.00 98.62 279 THR A O 1
ATOM 2060 N N . VAL A 1 280 ? -15.313 -5.331 30.287 1.00 98.75 280 VAL A N 1
ATOM 2061 C CA . VAL A 1 280 ? -14.372 -6.421 30.027 1.00 98.75 280 VAL A CA 1
ATOM 2062 C C . VAL A 1 280 ? -13.155 -5.817 29.350 1.00 98.75 280 VAL A C 1
ATOM 2064 O O . VAL A 1 280 ? -13.274 -5.270 28.257 1.00 98.75 280 VAL A O 1
ATOM 2067 N N . THR A 1 281 ? -11.983 -5.968 29.956 1.00 98.56 281 THR A N 1
ATOM 2068 C CA . THR A 1 281 ? -10.716 -5.789 29.248 1.00 98.56 281 THR A CA 1
ATOM 2069 C C . THR A 1 281 ? -10.364 -7.100 28.548 1.00 98.56 281 THR A C 1
ATOM 2071 O O . THR A 1 281 ? -10.051 -8.097 29.205 1.00 98.56 281 THR A O 1
ATOM 2074 N N . MET A 1 282 ? -10.438 -7.137 27.215 1.00 98.56 282 MET A N 1
ATOM 2075 C CA . MET A 1 282 ? -10.332 -8.396 26.472 1.00 98.56 282 MET A CA 1
ATOM 2076 C C . MET A 1 282 ? -8.961 -9.075 26.670 1.00 98.56 282 MET A C 1
ATOM 2078 O O . MET A 1 282 ? -7.929 -8.455 26.392 1.00 98.56 282 MET A O 1
ATOM 2082 N N . PRO A 1 283 ? -8.891 -10.349 27.100 1.00 98.31 283 PRO A N 1
ATOM 2083 C CA . PRO A 1 283 ? -7.622 -11.063 27.198 1.00 98.31 283 PRO A CA 1
ATOM 2084 C C . PRO A 1 283 ? -7.120 -11.538 25.826 1.00 98.31 283 PRO A C 1
ATOM 2086 O O . PRO A 1 283 ? -7.855 -11.585 24.843 1.00 98.31 283 PRO A O 1
ATOM 2089 N N . ALA A 1 284 ? -5.863 -11.987 25.774 1.00 97.50 284 ALA A N 1
ATOM 2090 C CA . ALA A 1 284 ? -5.269 -12.620 24.594 1.00 97.50 284 ALA A CA 1
ATOM 2091 C C . ALA A 1 284 ? -5.725 -14.089 24.399 1.00 97.50 284 ALA A C 1
ATOM 2093 O O . ALA A 1 284 ? -4.914 -14.984 24.151 1.00 97.50 284 ALA A O 1
ATOM 2094 N N . SER A 1 285 ? -7.018 -14.355 24.582 1.00 98.25 285 SER A N 1
ATOM 2095 C CA . SER A 1 285 ? -7.668 -15.657 24.396 1.00 98.25 285 SER A CA 1
ATOM 2096 C C . SER A 1 285 ? -9.183 -15.483 24.286 1.00 98.25 285 SER A C 1
ATOM 2098 O O . SER A 1 285 ? -9.716 -14.482 24.755 1.00 98.25 285 SER A O 1
ATOM 2100 N N . ALA A 1 286 ? -9.894 -16.472 23.733 1.00 98.50 286 ALA A N 1
ATOM 2101 C CA . ALA A 1 286 ? -11.358 -16.486 23.792 1.00 98.50 286 ALA A CA 1
ATOM 2102 C C . ALA A 1 286 ? -11.842 -16.346 25.245 1.00 98.50 286 ALA A C 1
ATOM 2104 O O . ALA A 1 286 ? -11.266 -16.954 26.154 1.00 98.50 286 ALA A O 1
ATOM 2105 N N . HIS A 1 287 ? -12.882 -15.542 25.450 1.00 98.69 287 HIS A N 1
ATOM 2106 C CA . HIS A 1 287 ? -13.328 -15.115 26.772 1.00 98.69 287 HIS A CA 1
ATOM 2107 C C . HIS A 1 287 ? -14.846 -15.202 26.901 1.00 98.69 287 HIS A C 1
ATOM 2109 O O . HIS A 1 287 ? -15.577 -15.021 25.927 1.00 98.69 287 HIS A O 1
ATOM 2115 N N . ALA A 1 288 ? -15.326 -15.488 28.106 1.00 98.56 288 ALA A N 1
ATOM 2116 C CA . ALA A 1 288 ? -16.749 -15.543 28.407 1.00 98.56 288 ALA A CA 1
ATOM 2117 C C . ALA A 1 288 ? -17.053 -14.642 29.601 1.00 98.56 288 ALA A C 1
ATOM 2119 O O . ALA A 1 288 ? -16.366 -14.724 30.620 1.00 98.56 288 ALA A O 1
ATOM 2120 N N . ALA A 1 289 ? -18.092 -13.820 29.472 1.00 98.62 289 ALA A N 1
ATOM 2121 C CA . ALA A 1 289 ? -18.587 -12.963 30.537 1.00 98.62 289 ALA A CA 1
ATOM 2122 C C . ALA A 1 289 ? -20.097 -13.150 30.704 1.00 98.62 289 ALA A C 1
ATOM 2124 O O . ALA A 1 289 ? -20.829 -13.278 29.721 1.00 98.62 289 ALA A O 1
ATOM 2125 N N . ALA A 1 290 ? -20.575 -13.167 31.945 1.00 98.56 290 ALA A N 1
ATOM 2126 C CA . ALA A 1 290 ? -21.996 -13.330 32.223 1.00 98.56 290 ALA A CA 1
ATOM 2127 C C . ALA A 1 290 ? -22.455 -12.523 33.436 1.00 98.56 290 ALA A C 1
ATOM 2129 O O . ALA A 1 290 ? -21.710 -12.367 34.404 1.00 98.56 290 ALA A O 1
ATOM 2130 N N . VAL A 1 291 ? -23.702 -12.055 33.390 1.00 98.75 291 VAL A N 1
ATOM 2131 C CA . VAL A 1 291 ? -24.405 -11.470 34.540 1.00 98.75 291 VAL A CA 1
ATOM 2132 C C . VAL A 1 291 ? -25.147 -12.565 35.308 1.00 98.75 291 VAL A C 1
ATOM 2134 O O . VAL A 1 291 ? -25.751 -13.459 34.716 1.00 98.75 291 VAL A O 1
ATOM 2137 N N . ASN A 1 292 ? -25.107 -12.519 36.634 1.00 98.69 292 ASN A N 1
ATOM 2138 C CA . ASN A 1 292 ? -25.801 -13.474 37.487 1.00 98.69 292 ASN A CA 1
ATOM 2139 C C . ASN A 1 292 ? -27.007 -12.807 38.136 1.00 98.69 292 ASN A C 1
ATOM 2141 O O . ASN A 1 292 ? -26.860 -11.846 38.895 1.00 98.69 292 ASN A O 1
ATOM 2145 N N . TYR A 1 293 ? -28.194 -13.343 37.866 1.00 98.69 293 TYR A N 1
ATOM 2146 C CA . TYR A 1 293 ? -29.427 -12.931 38.519 1.00 98.69 293 TYR A CA 1
ATOM 2147 C C . TYR A 1 293 ? -29.801 -13.914 39.631 1.00 98.69 293 TYR A C 1
ATOM 2149 O O . TYR A 1 293 ? -29.654 -15.129 39.480 1.00 98.69 293 TYR A O 1
ATOM 2157 N N . THR A 1 294 ? -30.361 -13.406 40.728 1.00 98.44 294 THR A N 1
ATOM 2158 C CA . THR A 1 294 ? -30.951 -14.228 41.800 1.00 98.44 294 THR A CA 1
ATOM 2159 C C . THR A 1 294 ? -32.365 -13.752 42.156 1.00 98.44 294 THR A C 1
ATOM 2161 O O . THR A 1 294 ? -32.735 -12.604 41.897 1.00 98.44 294 THR A O 1
ATOM 2164 N N . GLU A 1 295 ? -33.196 -14.658 42.684 1.00 97.94 295 GLU A N 1
ATOM 2165 C CA . GLU A 1 295 ? -34.569 -14.343 43.102 1.00 97.94 295 GLU A CA 1
ATOM 2166 C C . GLU A 1 295 ? -34.576 -13.424 44.329 1.00 97.94 295 GLU A C 1
ATOM 2168 O O . GLU A 1 295 ? -33.862 -13.655 45.307 1.00 97.94 295 GLU A O 1
ATOM 2173 N N . ILE A 1 296 ? -35.452 -12.421 44.318 1.00 96.88 296 ILE A N 1
ATOM 2174 C CA . ILE A 1 296 ? -35.717 -11.561 45.469 1.00 96.88 296 ILE A CA 1
ATOM 2175 C C . ILE A 1 296 ? -36.591 -12.346 46.463 1.00 96.88 296 ILE A C 1
ATOM 2177 O O . ILE A 1 296 ? -37.697 -12.758 46.095 1.00 96.88 296 ILE A O 1
ATOM 2181 N N . PRO A 1 297 ? -36.153 -12.546 47.723 1.00 89.81 297 PRO A N 1
ATOM 2182 C CA . PRO A 1 297 ? -36.959 -13.241 48.722 1.00 89.81 297 PRO A CA 1
ATOM 2183 C C . PRO A 1 297 ? -38.306 -12.538 48.988 1.00 89.81 297 PRO A C 1
ATOM 2185 O O . PRO A 1 297 ? -38.352 -11.304 48.965 1.00 89.81 297 PRO A O 1
ATOM 2188 N N . PRO A 1 298 ? -39.384 -13.301 49.260 1.00 77.38 298 PRO A N 1
ATOM 2189 C CA . PRO A 1 298 ? -40.724 -12.766 49.516 1.00 77.38 298 PRO A CA 1
ATOM 2190 C C . PRO A 1 298 ? -40.861 -12.008 50.844 1.00 77.38 298 PRO A C 1
ATOM 2192 O O . PRO A 1 298 ? -40.114 -12.313 51.805 1.00 77.38 298 PRO A O 1
#

Radius of gyration: 28.17 Å; chains: 1; bounding box: 66×42×80 Å

pLDDT: mean 89.57, std 12.17, range [38.78, 98.81]